Protein AF-A0A3D1F5P9-F1 (afdb_monomer)

Structure (mmCIF, N/CA/C/O backbone):
data_AF-A0A3D1F5P9-F1
#
_entry.id   AF-A0A3D1F5P9-F1
#
loop_
_atom_site.group_PDB
_atom_site.id
_atom_site.type_symbol
_atom_site.label_atom_id
_atom_site.label_alt_id
_atom_site.label_comp_id
_atom_site.label_asym_id
_atom_site.label_entity_id
_atom_site.label_seq_id
_atom_site.pdbx_PDB_ins_code
_atom_site.Cartn_x
_atom_site.Cartn_y
_atom_site.Cartn_z
_atom_site.occupancy
_atom_site.B_iso_or_equiv
_atom_site.auth_seq_id
_atom_site.auth_comp_id
_atom_site.auth_asym_id
_atom_site.auth_atom_id
_atom_site.pdbx_PDB_model_num
ATOM 1 N N . GLN A 1 1 ? 62.696 -10.429 -65.835 1.00 60.31 1 GLN A N 1
ATOM 2 C CA . GLN A 1 1 ? 61.339 -9.896 -66.106 1.00 60.31 1 GLN A CA 1
ATOM 3 C C . GLN A 1 1 ? 60.235 -10.930 -65.847 1.00 60.31 1 GLN A C 1
ATOM 5 O O . GLN A 1 1 ? 59.301 -10.600 -65.129 1.00 60.31 1 GLN A O 1
ATOM 10 N N . ILE A 1 2 ? 60.356 -12.182 -66.317 1.00 64.38 2 ILE A N 1
ATOM 11 C CA . ILE A 1 2 ? 59.340 -13.241 -66.098 1.00 64.38 2 ILE A CA 1
ATOM 12 C C . ILE A 1 2 ? 59.117 -13.590 -64.606 1.00 64.38 2 ILE A C 1
ATOM 14 O O . ILE A 1 2 ? 57.974 -13.768 -64.195 1.00 64.38 2 ILE A O 1
ATOM 18 N N . SER A 1 3 ? 60.161 -13.628 -63.762 1.00 76.25 3 SER A N 1
ATOM 19 C CA . SER A 1 3 ? 59.981 -13.954 -62.330 1.00 76.25 3 SER A CA 1
ATOM 20 C C . SER A 1 3 ? 59.265 -12.855 -61.532 1.00 76.25 3 SER A C 1
ATOM 22 O O . SER A 1 3 ? 58.522 -13.160 -60.606 1.00 76.25 3 SER A O 1
ATOM 24 N N . PHE A 1 4 ? 59.433 -11.587 -61.925 1.00 81.88 4 PHE A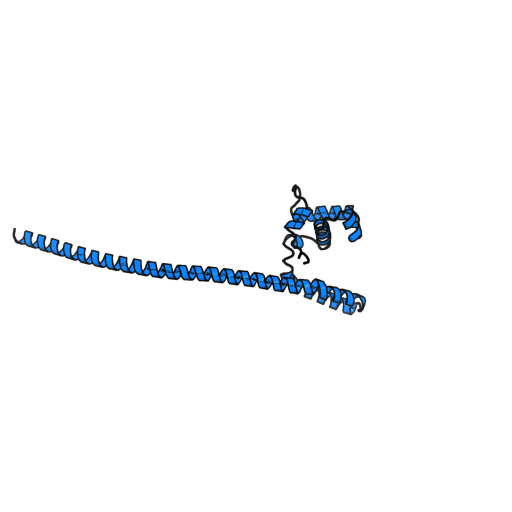 N 1
ATOM 25 C CA . PHE A 1 4 ? 58.756 -10.450 -61.300 1.00 81.88 4 PHE A CA 1
ATOM 26 C C . PHE A 1 4 ? 57.258 -10.459 -61.617 1.00 81.88 4 PHE A C 1
ATOM 28 O O . PHE A 1 4 ? 56.441 -10.360 -60.710 1.00 81.88 4 PHE A O 1
ATOM 35 N N . LEU A 1 5 ? 56.896 -10.680 -62.887 1.00 85.12 5 LEU A N 1
ATOM 36 C CA . LEU A 1 5 ? 55.503 -10.847 -63.311 1.00 85.12 5 LEU A CA 1
ATOM 37 C C . LEU A 1 5 ? 54.822 -12.019 -62.592 1.00 85.12 5 LEU A C 1
ATOM 39 O O . LEU A 1 5 ? 53.712 -11.860 -62.091 1.00 85.12 5 LEU A O 1
ATOM 43 N N . ARG A 1 6 ? 55.500 -13.167 -62.472 1.00 85.00 6 ARG A N 1
ATOM 44 C CA . ARG A 1 6 ? 54.983 -14.329 -61.732 1.00 85.00 6 ARG A CA 1
ATOM 45 C C . ARG A 1 6 ? 54.728 -14.004 -60.257 1.00 85.00 6 ARG A C 1
ATOM 47 O O . ARG A 1 6 ? 53.641 -14.280 -59.766 1.00 85.00 6 ARG A O 1
ATOM 54 N N . TYR A 1 7 ? 55.685 -13.362 -59.587 1.00 89.06 7 TYR A N 1
ATOM 55 C CA . TYR A 1 7 ? 55.548 -12.939 -58.191 1.00 89.06 7 TYR A CA 1
ATOM 56 C C . TYR A 1 7 ? 54.403 -11.931 -57.990 1.00 89.06 7 TYR A C 1
ATOM 58 O O . TYR A 1 7 ? 53.628 -12.041 -57.040 1.00 89.06 7 TYR A O 1
ATOM 66 N N . SER A 1 8 ? 54.255 -10.957 -58.892 1.00 89.12 8 SER A N 1
ATOM 67 C CA . SER A 1 8 ? 53.168 -9.974 -58.833 1.00 89.12 8 SER A CA 1
ATOM 68 C C . SER A 1 8 ? 51.792 -10.612 -59.022 1.00 89.12 8 SER A C 1
ATOM 70 O O . SER A 1 8 ? 50.861 -10.259 -58.297 1.00 89.12 8 SER A O 1
ATOM 72 N N . VAL A 1 9 ? 51.663 -11.564 -59.952 1.00 92.19 9 VAL A N 1
ATOM 73 C CA . VAL A 1 9 ? 50.420 -12.318 -60.173 1.00 92.19 9 VAL A CA 1
ATOM 74 C C . VAL A 1 9 ? 50.088 -13.184 -58.959 1.00 92.19 9 VAL A C 1
ATOM 76 O O . VAL A 1 9 ? 48.960 -13.148 -58.479 1.00 92.19 9 VAL A O 1
A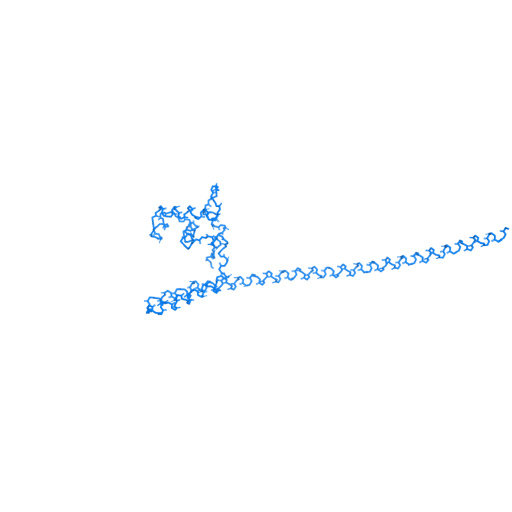TOM 79 N N . GLU A 1 10 ? 51.065 -13.900 -58.406 1.00 92.75 10 GLU A N 1
ATOM 80 C CA . GLU A 1 10 ? 50.889 -14.739 -57.215 1.00 92.75 10 GLU A CA 1
ATOM 81 C C . GLU A 1 10 ? 50.441 -13.915 -55.998 1.00 92.75 10 GLU A C 1
ATOM 83 O O . GLU A 1 10 ? 49.457 -14.247 -55.338 1.00 92.75 10 GLU A O 1
ATOM 88 N N . LYS A 1 11 ? 51.070 -12.757 -55.766 1.00 93.38 11 LYS A N 1
ATOM 89 C CA . LYS A 1 11 ? 50.682 -11.829 -54.695 1.00 93.38 11 LYS A CA 1
ATOM 90 C C . LYS A 1 11 ? 49.286 -11.229 -54.901 1.00 93.38 11 LYS A C 1
ATOM 92 O O . LYS A 1 11 ? 48.579 -10.983 -53.924 1.00 93.38 11 LYS A O 1
ATOM 97 N N . ALA A 1 12 ? 48.886 -10.966 -56.145 1.00 92.50 12 ALA A N 1
ATOM 98 C CA . ALA A 1 12 ? 47.547 -10.471 -56.466 1.00 92.50 12 ALA A CA 1
ATOM 99 C C . ALA A 1 12 ? 46.472 -11.549 -56.250 1.00 92.50 12 ALA A C 1
ATOM 101 O O . ALA A 1 12 ? 45.418 -11.252 -55.686 1.00 92.50 12 ALA A O 1
ATOM 102 N N . LEU A 1 13 ? 46.757 -12.797 -56.635 1.00 93.31 13 LEU A N 1
ATOM 103 C CA . LEU A 1 13 ? 45.877 -13.944 -56.401 1.00 93.31 13 LEU A CA 1
ATOM 104 C C . LEU A 1 13 ? 45.696 -14.221 -54.906 1.00 93.31 13 LEU A C 1
ATOM 106 O O . LEU A 1 13 ? 44.565 -14.415 -54.460 1.00 93.31 13 LEU A O 1
ATOM 110 N N . GLU A 1 14 ? 46.777 -14.161 -54.129 1.00 94.38 14 GLU A N 1
ATOM 111 C CA . GLU A 1 14 ? 46.720 -14.357 -52.679 1.00 94.38 14 GLU A CA 1
ATOM 112 C C . GLU A 1 14 ? 45.906 -13.255 -51.989 1.00 94.38 14 GLU A C 1
ATOM 114 O O . GLU A 1 14 ? 45.029 -13.532 -51.174 1.00 94.38 14 GLU A O 1
ATOM 119 N N . ARG A 1 15 ? 46.095 -11.991 -52.389 1.00 94.25 15 ARG A N 1
ATOM 120 C CA . ARG A 1 15 ? 45.251 -10.885 -51.907 1.00 94.25 15 ARG A CA 1
ATOM 121 C C . ARG A 1 15 ? 43.778 -11.088 -52.252 1.00 94.25 15 ARG A C 1
ATOM 123 O O . ARG A 1 15 ? 42.927 -10.887 -51.392 1.00 94.25 15 ARG A O 1
ATOM 130 N N . ALA A 1 16 ? 43.467 -11.496 -53.483 1.00 94.25 16 ALA A N 1
ATOM 131 C CA . ALA A 1 16 ? 42.091 -11.754 -53.898 1.00 94.25 16 ALA A CA 1
ATOM 132 C C . ALA A 1 16 ? 41.454 -12.911 -53.107 1.00 94.25 16 ALA A C 1
ATOM 134 O O . ALA A 1 16 ? 40.269 -12.851 -52.780 1.00 94.25 16 ALA A O 1
ATOM 135 N N . ARG A 1 17 ? 42.231 -13.947 -52.764 1.00 95.62 17 ARG A N 1
ATOM 136 C CA . ARG A 1 17 ? 41.790 -15.040 -51.890 1.00 95.62 17 ARG A CA 1
ATOM 137 C C . ARG A 1 17 ? 41.473 -14.539 -50.482 1.00 95.62 17 ARG A C 1
ATOM 139 O O . ARG A 1 17 ? 40.364 -14.776 -50.016 1.00 95.62 17 ARG A O 1
ATOM 146 N N . LEU A 1 18 ? 42.400 -13.814 -49.857 1.00 95.75 18 LEU A N 1
ATOM 147 C CA . LEU A 1 18 ? 42.228 -13.282 -48.502 1.00 95.75 18 LEU A CA 1
ATOM 148 C C . LEU A 1 18 ? 41.030 -12.331 -48.401 1.00 95.75 18 LEU A C 1
ATOM 150 O O . LEU A 1 18 ? 40.291 -12.388 -47.426 1.00 95.75 18 LEU A O 1
ATOM 154 N N . ILE A 1 19 ? 40.796 -11.493 -49.417 1.00 95.69 19 ILE A N 1
ATOM 155 C CA . ILE A 1 19 ? 39.622 -10.607 -49.458 1.00 95.69 19 ILE A CA 1
ATOM 156 C C . ILE A 1 19 ? 38.327 -11.422 -49.497 1.00 95.69 19 ILE A C 1
ATOM 158 O O . ILE A 1 19 ? 37.396 -11.113 -48.761 1.00 95.69 19 ILE A O 1
ATOM 162 N N . ARG A 1 20 ? 38.260 -12.479 -50.318 1.00 95.00 20 ARG A N 1
ATOM 163 C CA . ARG A 1 20 ? 37.072 -13.346 -50.377 1.00 95.00 20 ARG A CA 1
ATOM 164 C C . ARG A 1 20 ? 36.812 -14.053 -49.053 1.00 95.00 20 ARG A C 1
ATOM 166 O O . ARG A 1 20 ? 35.675 -14.078 -48.603 1.00 95.00 20 ARG A O 1
ATOM 173 N N . GLU A 1 21 ? 37.854 -14.599 -48.435 1.00 95.69 21 GLU A N 1
ATOM 174 C CA . GLU A 1 21 ? 37.741 -15.281 -47.144 1.00 95.69 21 GLU A CA 1
ATOM 175 C C . GLU A 1 21 ? 37.327 -14.311 -46.032 1.00 95.69 21 GLU A C 1
ATOM 177 O O . GLU A 1 21 ? 36.433 -14.617 -45.247 1.00 95.69 21 GLU A O 1
ATOM 182 N N . ASN A 1 22 ? 37.894 -13.100 -46.016 1.00 95.88 22 ASN A N 1
ATOM 183 C CA . ASN A 1 22 ? 37.506 -12.063 -45.067 1.00 95.88 22 ASN A CA 1
ATOM 184 C C . ASN A 1 22 ? 36.051 -11.618 -45.265 1.00 95.88 22 ASN A C 1
ATOM 186 O O . ASN A 1 22 ? 35.323 -11.496 -44.286 1.00 95.88 22 ASN A O 1
ATOM 190 N N . ASN A 1 23 ? 35.611 -11.429 -46.512 1.00 96.31 23 ASN A N 1
ATOM 191 C CA . ASN A 1 23 ? 34.226 -11.068 -46.813 1.00 96.31 23 ASN A CA 1
ATOM 192 C C . ASN A 1 23 ? 33.250 -12.166 -46.373 1.00 96.31 23 ASN A C 1
ATOM 194 O O . ASN A 1 23 ? 32.288 -11.862 -45.680 1.00 96.31 23 ASN A O 1
ATOM 198 N N . ALA A 1 24 ? 33.537 -13.434 -46.682 1.00 95.94 24 ALA A N 1
ATOM 199 C CA . ALA A 1 24 ? 32.706 -14.557 -46.248 1.00 95.94 24 ALA A CA 1
ATOM 200 C C . ALA A 1 24 ? 32.645 -14.669 -44.714 1.00 95.94 24 ALA A C 1
ATOM 202 O O . ALA A 1 24 ? 31.583 -14.909 -44.142 1.00 95.94 24 ALA A O 1
ATOM 203 N N . TYR A 1 25 ? 33.774 -14.449 -44.030 1.00 95.94 25 TYR A N 1
ATOM 204 C CA . TYR A 1 25 ? 33.816 -14.432 -42.568 1.00 95.94 25 TYR A CA 1
ATOM 205 C C . TYR A 1 25 ? 32.984 -13.281 -41.983 1.00 95.94 25 TYR A C 1
ATOM 207 O O . TYR A 1 25 ? 32.270 -13.469 -40.999 1.00 95.94 25 TYR A O 1
ATOM 215 N N . ARG A 1 26 ? 33.049 -12.093 -42.597 1.00 96.44 26 ARG A N 1
ATOM 216 C CA . ARG A 1 26 ? 32.250 -10.930 -42.196 1.00 96.44 26 ARG A CA 1
ATOM 217 C C . ARG A 1 26 ? 30.758 -11.159 -42.397 1.00 96.44 26 ARG A C 1
ATOM 219 O O . ARG A 1 26 ? 30.008 -10.906 -41.464 1.00 96.44 26 ARG A O 1
ATOM 226 N N . GLU A 1 27 ? 30.347 -11.673 -43.553 1.00 96.69 27 GLU A N 1
ATOM 227 C CA . GLU A 1 27 ? 28.943 -11.999 -43.839 1.00 96.69 27 GLU A CA 1
ATOM 228 C C . GLU A 1 27 ? 28.391 -13.003 -42.822 1.00 96.69 27 GLU A C 1
ATOM 230 O O . GLU A 1 27 ? 27.321 -12.790 -42.254 1.00 96.69 27 GLU A O 1
ATOM 235 N N . HIS A 1 28 ? 29.154 -14.055 -42.509 1.00 95.75 28 HIS A N 1
ATOM 236 C CA . HIS A 1 28 ? 28.743 -15.033 -41.507 1.00 95.75 28 HIS A CA 1
ATOM 237 C C . HIS A 1 28 ? 28.610 -14.422 -40.104 1.00 95.75 28 HIS A C 1
ATOM 239 O O . HIS A 1 28 ? 27.665 -14.724 -39.375 1.00 95.75 28 HIS A O 1
ATOM 245 N N . LEU A 1 29 ? 29.543 -13.549 -39.712 1.00 96.81 29 LEU A N 1
ATOM 246 C CA . LEU A 1 29 ? 29.480 -12.874 -38.419 1.00 96.81 29 LEU A CA 1
ATOM 247 C C . LEU A 1 29 ? 28.295 -11.899 -38.348 1.00 96.81 29 LEU A C 1
ATOM 249 O O . LEU A 1 29 ? 27.609 -11.849 -37.328 1.00 96.81 29 LEU A O 1
ATOM 253 N N . GLU A 1 30 ? 28.023 -11.159 -39.425 1.00 96.94 30 GLU A N 1
ATOM 254 C CA . GLU A 1 30 ? 26.858 -10.273 -39.537 1.00 96.94 30 GLU A CA 1
ATOM 255 C C . GLU A 1 30 ? 25.544 -11.065 -39.440 1.00 96.94 30 GLU A C 1
ATOM 257 O O . GLU A 1 30 ? 24.626 -10.653 -38.724 1.00 96.94 30 GLU A O 1
ATOM 262 N N . GLU A 1 31 ? 25.466 -12.243 -40.062 1.00 97.06 31 GLU A N 1
ATOM 263 C CA . GLU A 1 31 ? 24.321 -13.150 -39.938 1.00 97.06 31 GLU A CA 1
ATOM 264 C C . GLU A 1 31 ? 24.138 -13.640 -38.492 1.00 97.06 31 GLU A C 1
ATOM 266 O O . GLU A 1 31 ? 23.032 -13.572 -37.945 1.00 97.06 31 GLU A O 1
ATOM 271 N N . GLN A 1 32 ? 25.218 -14.073 -37.832 1.00 97.12 32 GLN A N 1
ATOM 272 C CA . GLN A 1 32 ? 25.171 -14.505 -36.432 1.00 97.12 32 GLN A CA 1
ATOM 273 C C . GLN A 1 32 ? 24.718 -13.381 -35.496 1.00 97.12 32 GLN A C 1
ATOM 275 O O . GLN A 1 32 ? 23.858 -13.605 -34.640 1.00 97.12 32 GLN A O 1
ATOM 280 N N . VAL A 1 33 ? 25.266 -12.173 -35.662 1.00 97.56 33 VAL A N 1
ATOM 281 C CA . VAL A 1 33 ? 24.871 -10.997 -34.876 1.00 97.56 33 VAL A CA 1
ATOM 282 C C . VAL A 1 33 ? 23.399 -10.683 -35.104 1.00 97.56 33 VAL A C 1
ATOM 284 O O . VAL A 1 33 ? 22.670 -10.474 -34.136 1.00 97.56 33 VAL A O 1
ATOM 287 N N . THR A 1 34 ? 22.935 -10.711 -36.353 1.00 97.50 34 THR A N 1
ATOM 288 C CA . THR A 1 34 ? 21.533 -10.433 -36.694 1.00 97.50 34 THR A CA 1
ATOM 289 C C . THR A 1 34 ? 20.603 -11.450 -36.045 1.00 97.50 34 THR A C 1
ATOM 291 O O . THR A 1 34 ? 19.663 -11.072 -35.343 1.00 97.50 34 THR A O 1
ATOM 294 N N . LYS A 1 35 ? 20.903 -12.745 -36.192 1.00 97.38 35 LYS A N 1
ATOM 295 C CA . LYS A 1 35 ? 20.127 -13.824 -35.576 1.00 97.38 35 LYS A CA 1
ATOM 296 C C . LYS A 1 35 ? 20.068 -13.670 -34.059 1.00 97.38 35 LYS A C 1
ATOM 298 O O . LYS A 1 35 ? 18.987 -13.711 -33.473 1.00 97.38 35 LYS A O 1
ATOM 303 N N . ARG A 1 36 ? 21.215 -13.437 -33.417 1.00 96.12 36 ARG A N 1
ATOM 304 C CA . ARG A 1 36 ? 21.280 -13.308 -31.958 1.00 96.12 36 ARG A CA 1
ATOM 305 C C . ARG A 1 36 ? 20.589 -12.045 -31.454 1.00 96.12 36 ARG A C 1
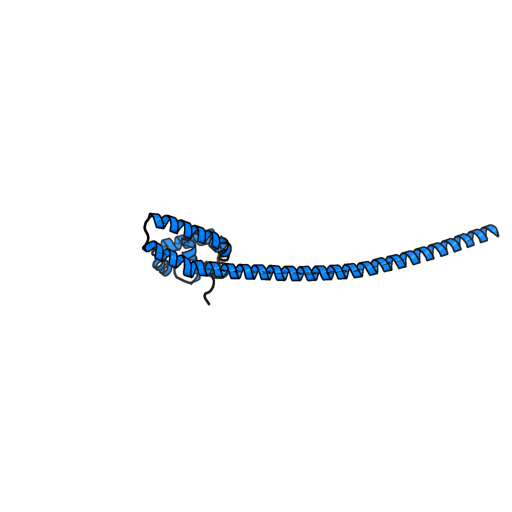ATOM 307 O O . ARG A 1 36 ? 19.969 -12.084 -30.398 1.00 96.12 36 ARG A O 1
ATOM 314 N N . THR A 1 37 ? 20.641 -10.960 -32.221 1.00 97.00 37 THR A N 1
ATOM 315 C CA . THR A 1 37 ? 19.919 -9.715 -31.925 1.00 97.00 37 THR A CA 1
ATOM 316 C C . THR A 1 37 ? 18.410 -9.939 -31.952 1.00 97.00 37 THR A C 1
ATOM 318 O O . THR A 1 37 ? 17.715 -9.507 -31.037 1.00 97.00 37 THR A O 1
ATOM 321 N N . VAL A 1 38 ? 17.893 -10.664 -32.950 1.00 97.75 38 VAL A N 1
ATOM 322 C CA . VAL A 1 38 ? 16.464 -11.012 -33.024 1.00 97.75 38 VAL A CA 1
ATOM 323 C C . VAL A 1 38 ? 16.045 -11.886 -31.838 1.00 97.75 38 VAL A C 1
ATOM 325 O O . VAL A 1 38 ? 15.045 -11.590 -31.188 1.00 97.75 38 VAL A O 1
ATOM 328 N N . GLU A 1 39 ? 16.824 -12.921 -31.514 1.00 97.31 39 GLU A N 1
ATOM 329 C CA . GLU A 1 39 ? 16.552 -13.799 -30.367 1.00 97.31 39 GLU A CA 1
ATOM 330 C C . GLU A 1 39 ? 16.559 -13.030 -29.035 1.00 97.31 39 GLU A C 1
ATOM 332 O O . GLU A 1 39 ? 15.658 -13.207 -28.216 1.00 97.31 39 GLU A O 1
ATOM 337 N N . LEU A 1 40 ? 17.540 -12.144 -28.827 1.00 97.56 40 LEU A N 1
ATOM 338 C CA . LEU A 1 40 ? 17.618 -11.297 -27.632 1.00 97.56 40 LEU A CA 1
ATOM 339 C C . LEU A 1 40 ? 16.426 -10.346 -27.526 1.00 97.56 40 LEU A C 1
ATOM 341 O O . LEU A 1 40 ? 15.865 -10.200 -26.443 1.00 97.56 40 LEU A O 1
ATOM 345 N N . ASN A 1 41 ? 16.016 -9.730 -28.635 1.00 97.25 41 ASN A N 1
ATOM 346 C CA . ASN A 1 41 ? 14.861 -8.837 -28.651 1.00 97.25 41 ASN A CA 1
ATOM 347 C C . ASN A 1 41 ? 13.569 -9.572 -28.281 1.00 97.25 41 ASN A C 1
ATOM 349 O O . ASN A 1 41 ? 12.766 -9.042 -27.516 1.00 97.25 41 ASN A O 1
ATOM 353 N N . GLU A 1 42 ? 13.380 -10.804 -28.758 1.00 97.69 42 GLU A N 1
ATOM 354 C CA . GLU A 1 42 ? 12.197 -11.589 -28.402 1.00 97.69 42 GLU A CA 1
ATOM 355 C C . GLU A 1 42 ? 12.202 -11.996 -26.922 1.00 97.69 42 GLU A C 1
ATOM 357 O O . GLU A 1 42 ? 11.182 -11.872 -26.243 1.00 97.69 42 GLU A O 1
ATOM 362 N N . VAL A 1 43 ? 13.353 -12.412 -26.384 1.00 96.44 43 VAL A N 1
ATOM 363 C CA . VAL A 1 43 ? 13.485 -12.722 -24.951 1.00 96.44 43 VAL A CA 1
ATOM 364 C C . VAL A 1 43 ? 13.244 -11.480 -24.089 1.00 96.44 43 VAL A C 1
ATOM 366 O O . VAL A 1 43 ? 12.525 -11.565 -23.092 1.00 96.44 43 VAL A O 1
ATOM 369 N N . ASN A 1 44 ? 13.784 -10.323 -24.480 1.00 97.06 44 ASN A N 1
ATOM 370 C CA . ASN A 1 44 ? 13.555 -9.059 -23.778 1.00 97.06 44 ASN A CA 1
ATOM 371 C C . ASN A 1 44 ? 12.071 -8.686 -23.770 1.00 97.06 44 ASN A C 1
ATOM 373 O O . ASN A 1 44 ? 11.527 -8.386 -22.710 1.00 97.06 44 ASN A O 1
ATOM 377 N N . ARG A 1 45 ? 11.384 -8.809 -24.910 1.00 96.88 45 ARG A N 1
ATOM 378 C CA . ARG A 1 45 ? 9.938 -8.564 -25.004 1.00 96.88 45 ARG A CA 1
ATOM 379 C C . ARG A 1 45 ? 9.138 -9.490 -24.085 1.00 96.88 45 ARG A C 1
ATOM 381 O O . ARG A 1 45 ? 8.207 -9.060 -23.409 1.00 96.88 45 ARG A O 1
ATOM 388 N N . GLN A 1 46 ? 9.505 -10.770 -24.021 1.00 97.19 46 GLN A N 1
ATOM 389 C CA . GLN A 1 46 ? 8.863 -11.721 -23.109 1.00 97.19 46 GLN A CA 1
ATOM 390 C C . GLN A 1 46 ? 9.116 -11.377 -21.636 1.00 97.19 46 GLN A C 1
ATOM 392 O O . GLN A 1 46 ? 8.212 -11.529 -20.814 1.00 97.19 46 GLN A O 1
ATOM 397 N N . LEU A 1 47 ? 10.320 -10.915 -21.293 1.00 96.06 47 LEU A N 1
ATOM 398 C CA . LEU A 1 47 ? 10.649 -10.453 -19.943 1.00 96.06 47 LEU A CA 1
ATOM 399 C C . LEU A 1 47 ? 9.857 -9.200 -19.562 1.00 96.06 47 LEU A C 1
ATOM 401 O O . LEU A 1 47 ? 9.323 -9.140 -18.457 1.00 96.06 47 LEU A O 1
ATOM 405 N N . GLU A 1 48 ? 9.734 -8.231 -20.465 1.00 96.44 48 GLU A N 1
ATOM 406 C CA . GLU A 1 48 ? 8.917 -7.032 -20.256 1.00 96.44 48 GLU A CA 1
ATOM 407 C C . GLU A 1 48 ? 7.453 -7.393 -20.000 1.00 96.44 48 GLU A C 1
ATOM 409 O O . GLU A 1 48 ? 6.887 -6.963 -18.995 1.00 96.44 48 GLU A O 1
ATOM 414 N N . ASN A 1 49 ? 6.872 -8.270 -20.823 1.00 96.00 49 ASN A N 1
ATOM 415 C CA . ASN A 1 49 ? 5.497 -8.737 -20.637 1.00 96.00 49 ASN A CA 1
ATOM 416 C C . ASN A 1 49 ? 5.299 -9.444 -19.288 1.00 96.00 49 ASN A C 1
ATOM 418 O O . ASN A 1 49 ? 4.309 -9.203 -18.599 1.00 96.00 49 ASN A O 1
ATOM 422 N N . LYS A 1 50 ? 6.250 -10.293 -18.874 1.00 95.69 50 LYS A N 1
ATOM 423 C CA . LYS A 1 50 ? 6.204 -10.949 -17.557 1.00 95.69 50 LYS A CA 1
ATOM 424 C C . LYS A 1 50 ? 6.304 -9.943 -16.414 1.00 95.69 50 LYS A C 1
ATOM 426 O O . LYS A 1 50 ? 5.592 -10.089 -15.428 1.00 95.69 50 LYS A O 1
ATOM 431 N N . ASN A 1 51 ? 7.154 -8.926 -16.538 1.00 94.62 51 ASN A N 1
ATOM 432 C CA . ASN A 1 51 ? 7.279 -7.873 -15.530 1.00 94.62 51 ASN A CA 1
ATOM 433 C C . ASN A 1 51 ? 5.994 -7.051 -15.394 1.00 94.62 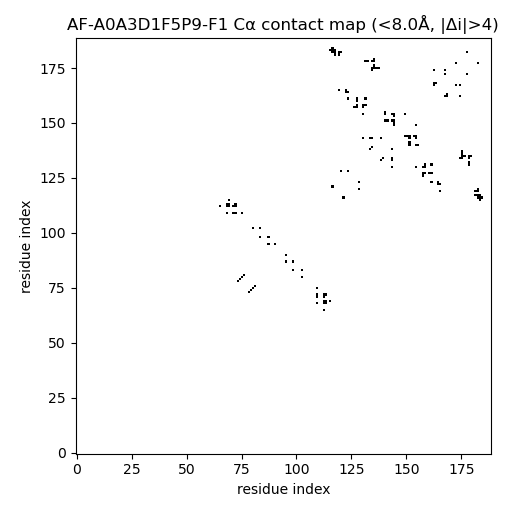51 ASN A C 1
ATOM 435 O O . ASN A 1 51 ? 5.625 -6.698 -14.278 1.00 94.62 51 ASN A O 1
ATOM 439 N N . ILE A 1 52 ? 5.309 -6.762 -16.504 1.00 94.06 52 ILE A N 1
ATOM 440 C CA . ILE A 1 52 ? 4.003 -6.091 -16.481 1.00 94.06 52 ILE A CA 1
ATOM 441 C C . ILE A 1 52 ? 2.987 -6.963 -15.739 1.00 94.06 52 ILE A C 1
ATOM 443 O O . ILE A 1 52 ? 2.419 -6.510 -14.750 1.00 94.06 52 ILE A O 1
ATOM 447 N N . ALA A 1 53 ? 2.850 -8.233 -16.132 1.00 94.81 53 ALA A N 1
ATOM 448 C CA . ALA A 1 53 ? 1.918 -9.157 -15.489 1.00 94.81 53 ALA A CA 1
ATOM 449 C C . ALA A 1 53 ? 2.201 -9.330 -13.984 1.00 94.81 53 ALA A C 1
ATOM 451 O O . ALA A 1 53 ? 1.281 -9.345 -13.174 1.00 94.81 53 ALA A O 1
ATOM 452 N N . LEU A 1 54 ? 3.475 -9.418 -13.583 1.00 94.50 54 LEU A N 1
ATOM 453 C CA . LEU A 1 54 ? 3.852 -9.498 -12.169 1.00 94.50 54 LEU A CA 1
ATOM 454 C C . LEU A 1 54 ? 3.461 -8.238 -11.393 1.00 94.50 54 LEU A C 1
ATOM 456 O O . LEU A 1 54 ? 2.980 -8.354 -10.271 1.00 94.50 54 LEU A O 1
ATOM 460 N N . ARG A 1 55 ? 3.644 -7.046 -11.972 1.00 91.38 55 ARG A N 1
ATOM 461 C CA . ARG A 1 55 ? 3.227 -5.787 -11.336 1.00 91.38 55 ARG A CA 1
ATOM 462 C C . ARG A 1 55 ? 1.713 -5.710 -11.169 1.00 91.38 55 ARG A C 1
ATOM 464 O O . ARG A 1 55 ? 1.259 -5.293 -10.112 1.00 91.38 55 ARG A O 1
ATOM 471 N N . GLU A 1 56 ? 0.951 -6.142 -12.170 1.00 93.75 56 GLU A N 1
ATOM 472 C CA . GLU A 1 56 ? -0.514 -6.201 -12.086 1.00 93.75 56 GLU A CA 1
ATOM 473 C C . GLU A 1 56 ? -0.975 -7.170 -10.990 1.00 93.75 56 GLU A C 1
ATOM 475 O O . GLU A 1 56 ? -1.835 -6.821 -10.186 1.00 93.75 56 GLU A O 1
ATOM 480 N N . ILE A 1 57 ? -0.357 -8.353 -10.902 1.00 95.31 57 ILE A N 1
ATOM 481 C CA . ILE A 1 57 ? -0.650 -9.328 -9.843 1.00 95.31 57 ILE A CA 1
ATOM 482 C C . ILE A 1 57 ? -0.309 -8.761 -8.460 1.00 95.31 57 ILE A C 1
ATOM 484 O O . ILE A 1 57 ? -1.097 -8.920 -7.533 1.00 95.31 57 ILE A O 1
ATOM 488 N N . LEU A 1 58 ? 0.845 -8.104 -8.307 1.00 88.75 58 LEU A N 1
ATOM 489 C CA . LEU A 1 58 ? 1.237 -7.484 -7.038 1.00 88.75 58 LEU A CA 1
ATOM 490 C C . LEU A 1 58 ? 0.243 -6.400 -6.612 1.00 88.75 58 LEU A C 1
ATOM 492 O O . LEU A 1 58 ? -0.192 -6.413 -5.467 1.00 88.75 58 LEU A O 1
ATOM 496 N N . SER A 1 59 ? -0.166 -5.533 -7.541 1.00 87.38 59 SER A N 1
ATOM 497 C CA . SER A 1 59 ? -1.180 -4.505 -7.280 1.00 87.38 59 SER A CA 1
ATOM 498 C C . SER A 1 59 ? -2.508 -5.126 -6.844 1.00 87.38 59 SER A C 1
ATOM 500 O O . SER A 1 59 ? -3.079 -4.708 -5.845 1.00 87.38 59 SER A O 1
ATOM 502 N N . ALA A 1 60 ? -2.977 -6.164 -7.543 1.00 88.19 60 ALA A N 1
ATOM 503 C CA . ALA A 1 60 ? -4.225 -6.839 -7.193 1.00 88.19 60 ALA A CA 1
ATOM 504 C C . ALA A 1 60 ? -4.166 -7.502 -5.803 1.00 88.19 60 ALA A C 1
ATOM 506 O O . ALA A 1 60 ? -5.152 -7.486 -5.069 1.00 88.19 60 ALA A O 1
ATOM 507 N N . LEU A 1 61 ? -3.012 -8.066 -5.428 1.00 89.56 61 LEU A N 1
ATOM 508 C CA . LEU A 1 61 ? -2.796 -8.645 -4.099 1.00 89.56 61 LEU A CA 1
ATOM 509 C C . LEU A 1 61 ? -2.769 -7.582 -2.994 1.00 89.56 61 LEU A C 1
ATOM 511 O O . LEU A 1 61 ? -3.273 -7.835 -1.900 1.00 89.56 61 LEU A O 1
ATOM 515 N N . GLU A 1 62 ? -2.179 -6.414 -3.255 1.00 82.69 62 GLU A N 1
ATOM 516 C CA . GLU A 1 62 ? -2.210 -5.277 -2.327 1.00 82.69 62 GLU A CA 1
ATOM 517 C C . GLU A 1 62 ? -3.648 -4.785 -2.116 1.00 82.69 62 GLU A C 1
ATOM 519 O O . GLU A 1 62 ? -4.089 -4.682 -0.970 1.00 82.69 62 GLU A O 1
ATOM 524 N N . ASP A 1 63 ? -4.415 -4.615 -3.196 1.00 81.94 63 ASP A N 1
ATOM 525 C CA . ASP A 1 63 ? -5.821 -4.202 -3.134 1.00 81.94 63 ASP A CA 1
ATOM 526 C C . ASP A 1 63 ? -6.691 -5.207 -2.355 1.00 81.94 63 ASP A C 1
ATOM 528 O O . ASP A 1 63 ? -7.521 -4.823 -1.523 1.00 81.94 63 ASP A O 1
ATOM 532 N N . GLU A 1 64 ? -6.505 -6.510 -2.593 1.00 87.88 64 GLU A N 1
ATOM 533 C CA . GLU A 1 64 ? -7.233 -7.564 -1.880 1.00 87.88 64 GLU A CA 1
ATOM 534 C C . GLU A 1 64 ? -6.871 -7.584 -0.389 1.00 87.88 64 GLU A C 1
ATOM 536 O O . GLU A 1 64 ? -7.757 -7.656 0.470 1.00 87.88 64 GLU A O 1
ATOM 541 N N . LYS A 1 65 ? -5.579 -7.467 -0.061 1.00 85.12 65 LYS A N 1
ATOM 542 C CA . LYS A 1 65 ? -5.104 -7.383 1.324 1.00 85.12 65 LYS A CA 1
ATOM 543 C C . LYS A 1 65 ? -5.721 -6.180 2.043 1.00 85.12 65 LYS A C 1
ATOM 545 O O . LYS A 1 65 ? -6.173 -6.325 3.182 1.00 85.12 65 LYS A O 1
ATOM 550 N N . ASP A 1 66 ? -5.783 -5.025 1.390 1.00 80.31 66 ASP A N 1
ATOM 551 C CA . ASP A 1 66 ? -6.379 -3.813 1.950 1.00 80.31 66 ASP A CA 1
ATOM 552 C C . ASP A 1 66 ? -7.892 -3.957 2.144 1.00 80.31 66 ASP A C 1
ATOM 554 O O . ASP A 1 66 ? -8.433 -3.533 3.170 1.00 80.31 66 ASP A O 1
ATOM 558 N N . ALA A 1 67 ? -8.589 -4.598 1.203 1.00 83.38 67 ALA A N 1
ATOM 559 C CA . ALA A 1 67 ? -10.015 -4.886 1.327 1.00 83.38 67 ALA A CA 1
ATOM 560 C C . ALA A 1 67 ? -10.310 -5.810 2.522 1.00 83.38 67 ALA A C 1
ATOM 562 O O . ALA A 1 67 ? -11.218 -5.532 3.316 1.00 83.38 67 ALA A O 1
ATOM 563 N N . VAL A 1 68 ? -9.517 -6.874 2.693 1.00 88.00 68 VAL A N 1
ATOM 564 C CA . VAL A 1 68 ? -9.610 -7.776 3.850 1.00 88.00 68 VAL A CA 1
ATOM 565 C C . VAL A 1 68 ? -9.326 -7.014 5.143 1.00 88.00 68 VAL A C 1
ATOM 567 O O . VAL A 1 68 ? -10.115 -7.106 6.086 1.00 88.00 68 VAL A O 1
ATOM 570 N N . GLY A 1 69 ? -8.260 -6.211 5.176 1.00 85.81 69 GLY A N 1
ATOM 571 C CA . GLY A 1 69 ? -7.906 -5.380 6.324 1.00 85.81 69 GLY A CA 1
ATOM 572 C C . GLY A 1 69 ? -9.041 -4.449 6.749 1.00 85.81 69 GLY A C 1
ATOM 573 O O . GLY A 1 69 ? -9.477 -4.483 7.901 1.00 85.81 69 GLY A O 1
ATOM 574 N N . LYS A 1 70 ? -9.603 -3.693 5.799 1.00 80.62 70 LYS A N 1
ATOM 575 C CA . LYS A 1 70 ? -10.745 -2.794 6.032 1.00 80.62 70 LYS A CA 1
ATOM 576 C C . LYS A 1 70 ? -11.980 -3.535 6.540 1.00 80.62 70 LYS A C 1
ATOM 578 O O . LYS A 1 70 ? -12.701 -3.009 7.389 1.00 80.62 70 LYS A O 1
ATOM 583 N N . SER A 1 71 ? -12.253 -4.737 6.031 1.00 83.12 71 SER A N 1
ATOM 584 C CA . SER A 1 71 ? -13.372 -5.562 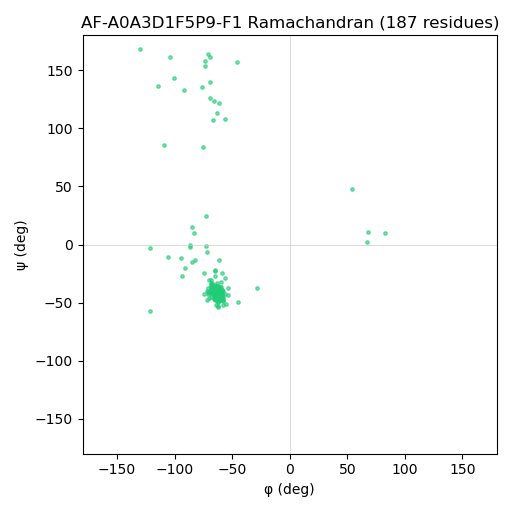6.501 1.00 83.12 71 SER A CA 1
ATOM 585 C C . SER A 1 71 ? -13.177 -5.995 7.958 1.00 83.12 71 SER A C 1
ATOM 587 O O . SER A 1 71 ? -14.076 -5.819 8.784 1.00 83.1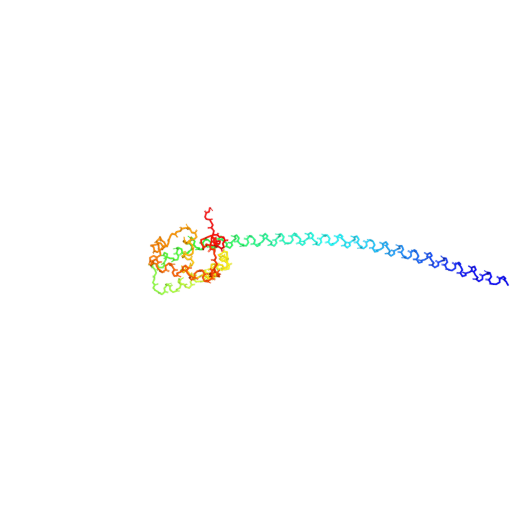2 71 SER A O 1
ATOM 589 N N . VAL A 1 72 ? -11.983 -6.492 8.298 1.00 87.25 72 VAL A N 1
ATOM 590 C CA . VAL A 1 72 ? -11.633 -6.918 9.661 1.00 87.25 72 VAL A CA 1
ATOM 591 C C . VAL A 1 72 ? -11.717 -5.747 10.638 1.00 87.25 72 VAL A C 1
ATOM 593 O O . VAL A 1 72 ? -12.390 -5.865 11.664 1.00 87.25 72 VAL A O 1
ATOM 596 N N . SER A 1 73 ? -11.113 -4.605 10.305 1.00 83.81 73 SER A N 1
ATOM 597 C CA . SER A 1 73 ? -11.158 -3.398 11.134 1.00 83.81 73 SER A CA 1
ATOM 598 C C . SER A 1 73 ? -12.581 -2.894 11.360 1.00 83.81 73 SER A C 1
ATOM 600 O O . SER A 1 73 ? -12.961 -2.630 12.500 1.00 83.81 73 SER A O 1
ATOM 602 N N . ASN A 1 74 ? -13.409 -2.848 10.309 1.00 79.38 74 ASN A N 1
ATOM 603 C CA . ASN A 1 74 ? -14.819 -2.470 10.434 1.00 79.38 74 ASN A CA 1
ATOM 604 C C . ASN A 1 74 ? -15.593 -3.413 11.361 1.00 79.38 74 ASN A C 1
ATOM 606 O O . ASN A 1 74 ? -16.393 -2.951 12.173 1.00 79.38 74 ASN A O 1
ATOM 610 N N . ASN A 1 75 ? -15.377 -4.726 11.253 1.00 76.81 75 ASN A N 1
ATOM 611 C CA . ASN A 1 75 ? -16.041 -5.697 12.122 1.00 76.81 75 ASN A CA 1
ATOM 612 C C . ASN A 1 75 ? -15.607 -5.521 13.581 1.00 76.81 75 ASN A C 1
ATOM 614 O O . ASN A 1 75 ? -16.438 -5.580 14.489 1.00 76.81 75 ASN A O 1
ATOM 618 N N . VAL A 1 76 ? -14.322 -5.257 13.818 1.00 85.19 76 VAL A N 1
ATOM 619 C CA . VAL A 1 76 ? -13.820 -4.975 15.163 1.00 85.19 76 VAL A CA 1
ATOM 620 C C . VAL A 1 76 ? -14.445 -3.701 15.726 1.00 85.19 76 VAL A C 1
ATOM 622 O O . VAL A 1 76 ? -14.988 -3.737 16.829 1.00 85.19 76 VAL A O 1
ATOM 625 N N . GLU A 1 77 ? -14.462 -2.611 14.964 1.00 81.31 77 GLU A N 1
ATOM 626 C CA . GLU A 1 77 ? -14.979 -1.321 15.422 1.00 81.31 77 GLU A CA 1
ATOM 627 C C . GLU A 1 77 ? -16.503 -1.322 15.624 1.00 81.31 77 GLU A C 1
ATOM 629 O O . GLU A 1 77 ? -16.997 -0.795 16.619 1.00 81.31 77 GLU A O 1
ATOM 634 N N . LYS A 1 78 ? -17.261 -1.942 14.711 1.00 75.12 78 LYS A N 1
ATOM 635 C CA . LYS A 1 78 ? -18.735 -1.894 14.711 1.00 75.12 78 LYS A CA 1
ATOM 636 C C . LYS A 1 78 ? -19.399 -3.020 15.497 1.00 75.12 78 LYS A C 1
ATOM 638 O O . LYS A 1 78 ? -20.570 -2.890 15.847 1.00 75.12 78 LYS A O 1
ATOM 643 N N . ILE A 1 79 ? -18.696 -4.125 15.752 1.00 77.88 79 ILE A N 1
ATOM 644 C CA . ILE A 1 79 ? -19.267 -5.306 16.416 1.00 77.88 79 ILE A CA 1
ATOM 645 C C . ILE A 1 79 ? -18.494 -5.626 17.692 1.00 77.88 79 ILE A C 1
ATOM 647 O O . ILE A 1 79 ? -19.084 -5.656 18.771 1.00 77.88 79 ILE A O 1
ATOM 651 N N . VAL A 1 80 ? -17.180 -5.839 17.601 1.00 85.25 80 VAL A N 1
ATOM 652 C CA . VAL A 1 80 ? -16.404 -6.360 18.738 1.00 85.25 80 VAL A CA 1
ATOM 653 C C . VAL A 1 80 ? -16.232 -5.317 19.846 1.00 85.25 80 VAL A C 1
ATOM 655 O O . VAL A 1 80 ? -16.514 -5.623 21.004 1.00 85.25 80 VAL A O 1
ATOM 658 N N . LEU A 1 81 ? -15.845 -4.079 19.521 1.00 86.06 81 LEU A N 1
ATOM 659 C CA . LEU A 1 81 ? -15.669 -3.014 20.517 1.00 86.06 81 LEU A CA 1
ATOM 660 C C . LEU A 1 81 ? -16.977 -2.676 21.263 1.00 86.06 81 LEU A C 1
ATOM 662 O O . LEU A 1 81 ? -16.944 -2.607 22.493 1.00 86.06 81 LEU A O 1
ATOM 666 N N . PRO A 1 82 ? -18.150 -2.552 20.605 1.00 82.25 82 PRO A N 1
ATOM 667 C CA . PRO A 1 82 ? -19.421 -2.395 21.312 1.00 82.25 82 PRO A CA 1
ATOM 668 C C . PRO A 1 82 ? -19.755 -3.561 22.249 1.00 82.25 82 PRO A C 1
ATOM 670 O O . PRO A 1 82 ? -20.305 -3.345 23.329 1.00 82.25 82 PRO A O 1
ATOM 673 N N . LEU A 1 83 ? -19.422 -4.803 21.878 1.00 81.62 83 LEU A N 1
ATOM 674 C CA . LEU A 1 83 ? -19.604 -5.960 22.762 1.00 81.62 83 LEU A CA 1
ATOM 675 C C . LEU A 1 83 ? -18.691 -5.877 23.991 1.00 81.62 83 LEU A C 1
ATOM 677 O O . LEU A 1 83 ? -19.164 -6.091 25.108 1.00 81.62 83 LEU A O 1
ATOM 681 N N . ILE A 1 84 ? -17.423 -5.499 23.807 1.00 88.56 84 ILE A N 1
ATOM 682 C CA . ILE A 1 84 ? -16.471 -5.259 24.902 1.00 88.56 84 ILE A CA 1
ATOM 683 C C . ILE A 1 84 ? -16.991 -4.148 25.828 1.00 88.56 84 ILE A C 1
ATOM 685 O O . ILE A 1 84 ? -17.050 -4.338 27.044 1.00 88.56 84 ILE A O 1
ATOM 689 N N . ALA A 1 85 ? -17.465 -3.029 25.274 1.00 85.06 85 ALA A N 1
ATOM 690 C CA . ALA A 1 85 ? -18.035 -1.925 26.047 1.00 85.06 85 ALA A CA 1
ATOM 691 C C . ALA A 1 85 ? -19.260 -2.360 26.873 1.00 85.06 85 ALA A C 1
ATOM 693 O O . ALA A 1 85 ? -19.366 -2.020 28.052 1.00 85.06 85 ALA A O 1
ATOM 694 N N . ASN A 1 86 ? -20.152 -3.168 26.290 1.00 83.62 86 ASN A N 1
ATOM 695 C CA . ASN A 1 86 ? -21.309 -3.726 26.994 1.00 83.62 86 ASN A CA 1
ATOM 696 C C . ASN A 1 86 ? -20.907 -4.678 28.132 1.00 83.62 86 ASN A C 1
ATOM 698 O O . ASN A 1 86 ? -21.530 -4.665 29.197 1.00 83.62 86 ASN A O 1
ATOM 702 N N . LEU A 1 87 ? -19.872 -5.499 27.927 1.00 86.44 87 LEU A N 1
ATOM 703 C CA . LEU A 1 87 ? -19.347 -6.404 28.952 1.00 86.44 87 LEU A CA 1
ATOM 704 C C . LEU A 1 87 ? -18.704 -5.636 30.110 1.00 86.44 87 LEU A C 1
ATOM 706 O O . LEU A 1 87 ? -18.927 -5.990 31.266 1.00 86.44 87 LEU A O 1
ATOM 710 N N . ARG A 1 88 ? -17.996 -4.537 29.823 1.00 86.06 88 ARG A N 1
ATOM 711 C CA . ARG A 1 88 ? -17.302 -3.697 30.817 1.00 86.06 88 ARG A CA 1
ATOM 712 C C . ARG A 1 88 ? -18.215 -3.165 31.929 1.00 86.06 88 ARG A C 1
ATOM 714 O O . ARG A 1 88 ? -17.766 -2.946 33.057 1.00 86.06 88 ARG A O 1
ATOM 721 N N . ILE A 1 89 ? -19.500 -2.987 31.620 1.00 86.94 89 ILE A N 1
ATOM 722 C CA . ILE A 1 89 ? -20.529 -2.512 32.557 1.00 86.94 89 ILE A CA 1
ATOM 723 C C . ILE A 1 89 ? -20.927 -3.607 33.567 1.00 86.94 89 ILE A C 1
ATOM 725 O O . ILE A 1 89 ? -21.386 -3.288 34.660 1.00 86.94 89 ILE A O 1
ATOM 729 N N . ARG A 1 90 ? -20.754 -4.891 33.227 1.00 86.12 90 ARG A N 1
ATOM 730 C CA . ARG A 1 90 ? -21.310 -6.036 33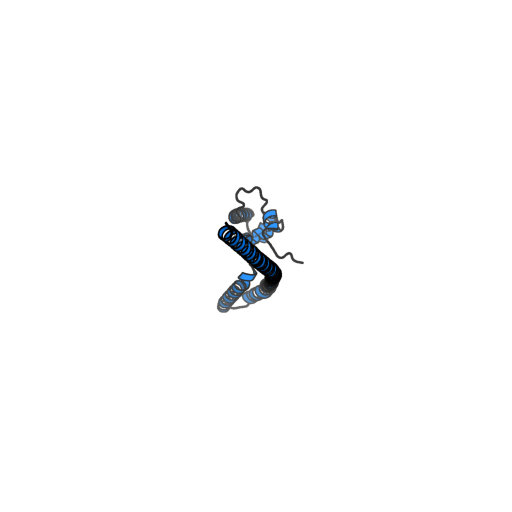.976 1.00 86.12 90 ARG A CA 1
ATOM 731 C C . ARG A 1 90 ? -20.287 -6.828 34.796 1.00 86.12 90 ARG A C 1
ATOM 733 O O . ARG A 1 90 ? -20.695 -7.688 35.570 1.00 86.12 90 ARG A O 1
ATOM 740 N N . ILE A 1 91 ? -18.995 -6.579 34.604 1.00 88.25 91 ILE A N 1
ATOM 741 C CA . ILE A 1 91 ? -17.901 -7.378 35.181 1.00 88.25 91 ILE A CA 1
ATOM 742 C C . ILE A 1 91 ? -17.210 -6.693 36.371 1.00 88.25 91 ILE A C 1
ATOM 744 O O . ILE A 1 91 ? -17.318 -5.477 36.548 1.00 88.25 91 ILE A O 1
ATOM 748 N N . SER A 1 92 ? -16.499 -7.494 37.174 1.00 85.88 92 SER A N 1
ATOM 749 C CA . SER A 1 92 ? -15.731 -7.056 38.348 1.00 85.88 92 SER A CA 1
ATOM 750 C C . SER A 1 92 ? -14.466 -6.264 37.967 1.00 85.88 92 SER A C 1
ATOM 752 O O . SER A 1 92 ? -14.013 -6.314 36.823 1.00 85.88 92 SER A O 1
ATOM 754 N N . ASP A 1 93 ? -13.860 -5.535 38.913 1.00 79.25 93 ASP A N 1
ATOM 755 C CA . ASP A 1 93 ? -12.649 -4.736 38.645 1.00 79.25 93 ASP A CA 1
ATOM 756 C C . ASP A 1 93 ? -11.410 -5.578 38.277 1.00 79.25 93 ASP A C 1
ATOM 758 O O . ASP A 1 93 ? -10.533 -5.098 37.555 1.00 79.25 93 ASP A O 1
ATOM 762 N N . GLU A 1 94 ? -11.329 -6.832 38.729 1.00 79.50 94 GLU A N 1
ATOM 763 C CA . GLU A 1 94 ? -10.258 -7.762 38.338 1.00 79.50 94 GLU A CA 1
ATOM 764 C C . GLU A 1 94 ? -10.410 -8.218 36.881 1.00 79.50 94 GLU A C 1
ATOM 766 O O . GLU A 1 94 ? -9.442 -8.175 36.115 1.00 79.50 94 GLU A O 1
ATOM 771 N N . ASP A 1 95 ? -11.638 -8.531 36.463 1.00 84.88 95 ASP A N 1
ATOM 772 C CA . ASP A 1 95 ? -11.956 -8.911 35.082 1.00 84.88 95 ASP A CA 1
ATOM 773 C C . ASP A 1 95 ? -11.804 -7.728 34.113 1.00 84.88 95 ASP A C 1
ATOM 775 O O . ASP A 1 95 ? -11.422 -7.909 32.955 1.00 84.88 95 ASP A O 1
ATOM 779 N N . ARG A 1 96 ? -12.035 -6.489 34.578 1.00 85.31 96 ARG A N 1
ATOM 780 C CA . ARG A 1 96 ? -11.828 -5.274 33.768 1.00 85.31 96 ARG A CA 1
ATOM 781 C C . ARG A 1 96 ? -10.394 -5.139 33.276 1.00 85.31 96 ARG A C 1
ATOM 783 O O . ARG A 1 96 ? -10.195 -4.772 32.125 1.00 85.31 96 ARG A O 1
ATOM 790 N N . LYS A 1 97 ? -9.395 -5.473 34.099 1.00 83.50 97 LYS A N 1
ATOM 791 C CA . LYS A 1 97 ? -7.985 -5.412 33.676 1.00 83.50 97 LYS A CA 1
ATOM 792 C C . LYS A 1 97 ? -7.682 -6.402 32.554 1.00 83.50 97 LYS A C 1
ATOM 794 O O . LYS A 1 97 ? -6.924 -6.077 31.645 1.00 83.50 97 LYS A O 1
ATOM 799 N N . GLN A 1 98 ? -8.262 -7.599 32.614 1.00 82.44 98 GLN A N 1
ATOM 800 C CA . GLN A 1 98 ? -8.115 -8.596 31.552 1.00 82.44 98 GLN A CA 1
ATOM 801 C C . GLN A 1 98 ? -8.828 -8.149 30.272 1.00 82.44 98 GLN A C 1
ATOM 803 O O . GLN A 1 98 ? -8.280 -8.298 29.182 1.00 82.44 98 GLN A O 1
ATOM 808 N N . LEU A 1 99 ? -10.010 -7.542 30.408 1.00 87.00 99 LEU A N 1
ATOM 809 C CA . LEU A 1 99 ? -10.757 -6.982 29.288 1.00 87.00 99 LEU A CA 1
ATOM 810 C C . LEU A 1 99 ? -9.997 -5.828 28.611 1.00 87.00 99 LEU A C 1
ATOM 812 O O . LEU A 1 99 ? -9.915 -5.796 27.387 1.00 87.00 99 LEU A O 1
ATOM 816 N N . ASP A 1 100 ? -9.374 -4.942 29.390 1.00 84.19 100 ASP A N 1
ATOM 817 C CA . ASP A 1 100 ? -8.546 -3.848 28.873 1.00 84.19 100 ASP A CA 1
ATOM 818 C C . ASP A 1 100 ? -7.305 -4.387 28.134 1.00 84.19 100 ASP A C 1
ATOM 820 O O . ASP A 1 100 ? -6.913 -3.854 27.096 1.00 84.19 100 ASP A O 1
ATOM 824 N N . MET A 1 101 ? -6.674 -5.463 28.624 1.00 81.81 101 MET A N 1
ATOM 825 C CA . MET A 1 101 ? -5.580 -6.123 27.895 1.00 81.81 101 MET A CA 1
ATOM 826 C C . MET A 1 101 ? -6.059 -6.739 26.578 1.00 81.81 101 MET A C 1
ATOM 828 O O . MET A 1 101 ? -5.374 -6.594 25.566 1.00 81.81 101 MET A O 1
ATOM 832 N N . LEU A 1 102 ? -7.226 -7.392 26.574 1.00 86.56 102 LEU A N 1
ATOM 833 C CA . LEU A 1 102 ? -7.823 -7.972 25.371 1.00 86.56 102 LEU A CA 1
ATOM 834 C C . LEU A 1 102 ? -8.151 -6.894 24.333 1.00 86.56 102 LEU A C 1
ATOM 836 O O . LEU A 1 102 ? -7.802 -7.050 23.167 1.00 86.56 102 LEU A O 1
ATOM 840 N N . GLU A 1 103 ? -8.781 -5.796 24.757 1.00 86.62 103 GLU A N 1
ATOM 841 C CA . GLU A 1 103 ? -9.088 -4.649 23.898 1.00 86.62 103 GLU A CA 1
ATOM 842 C C . GLU A 1 103 ? -7.807 -4.079 23.279 1.00 86.62 103 GLU A C 1
ATOM 844 O O . GLU A 1 103 ? -7.724 -3.910 22.064 1.00 86.62 103 GLU A O 1
ATOM 849 N N . ASN A 1 104 ? -6.763 -3.876 24.088 1.00 81.00 104 ASN A N 1
ATOM 850 C CA . ASN A 1 104 ? -5.474 -3.397 23.596 1.00 81.00 104 ASN A CA 1
ATOM 851 C C . ASN A 1 104 ? -4.821 -4.375 22.607 1.00 81.00 104 ASN A C 1
ATOM 853 O O . ASN A 1 104 ? -4.309 -3.937 21.580 1.00 81.00 104 ASN A O 1
ATOM 857 N N . GLN A 1 105 ? -4.841 -5.686 22.871 1.00 78.06 105 GLN A N 1
ATOM 858 C CA . GLN A 1 105 ? -4.305 -6.680 21.932 1.00 78.06 105 GLN A CA 1
ATOM 859 C C . GLN A 1 105 ? -5.088 -6.708 20.620 1.00 78.06 105 GLN A C 1
ATOM 861 O O . GLN A 1 105 ? -4.485 -6.781 19.551 1.00 78.06 105 GLN A O 1
ATOM 866 N N . LEU A 1 106 ? -6.414 -6.604 20.691 1.00 85.06 106 LEU A N 1
ATOM 867 C CA . LEU A 1 106 ? -7.271 -6.547 19.516 1.00 85.06 106 LEU A CA 1
ATOM 868 C C . LEU A 1 106 ? -6.938 -5.317 18.663 1.00 85.06 106 LEU A C 1
ATOM 870 O O . LEU A 1 106 ? -6.710 -5.456 17.464 1.00 85.06 106 LEU A O 1
ATOM 874 N N . LEU A 1 107 ? -6.812 -4.146 19.297 1.00 81.56 107 LEU A N 1
ATOM 875 C CA . LEU A 1 107 ? -6.429 -2.902 18.629 1.00 81.56 107 LEU A CA 1
ATOM 876 C C . LEU A 1 107 ? -5.033 -2.985 17.999 1.00 81.56 107 LEU A C 1
ATOM 878 O O . LEU A 1 107 ? -4.844 -2.487 16.892 1.00 81.56 107 LEU A O 1
ATOM 882 N N . GLN A 1 108 ? -4.072 -3.645 18.653 1.00 75.25 108 GLN A N 1
ATOM 883 C CA . GLN A 1 108 ? -2.729 -3.871 18.102 1.00 75.25 108 GLN A CA 1
ATOM 884 C C . GLN A 1 108 ? -2.753 -4.786 16.871 1.00 75.25 108 GLN A C 1
ATOM 886 O O . GLN A 1 108 ? -2.078 -4.495 15.888 1.00 75.25 108 GLN A O 1
ATOM 891 N N . ILE A 1 109 ? -3.555 -5.856 16.885 1.00 81.25 109 ILE A N 1
ATOM 892 C CA . ILE A 1 109 ? -3.690 -6.780 15.745 1.00 81.25 109 ILE A CA 1
ATOM 893 C C . ILE A 1 109 ? -4.392 -6.099 14.562 1.00 81.25 109 ILE A C 1
ATOM 895 O O . ILE A 1 109 ? -4.057 -6.375 13.411 1.00 81.25 109 ILE A O 1
ATOM 899 N N . THR A 1 110 ? -5.337 -5.192 14.824 1.00 82.50 110 THR A N 1
ATOM 900 C CA . THR A 1 110 ? -6.021 -4.428 13.770 1.00 82.50 110 THR A CA 1
ATOM 901 C C . THR A 1 110 ? -5.277 -3.171 13.326 1.00 82.50 110 THR A C 1
ATOM 903 O O . THR A 1 110 ? -5.588 -2.629 12.271 1.00 82.50 110 THR A O 1
ATOM 906 N 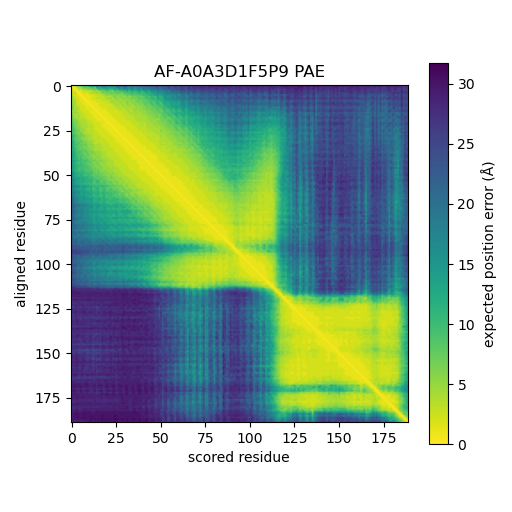N . SER A 1 111 ? -4.284 -2.706 14.091 1.00 71.81 111 SER A N 1
ATOM 907 C CA . SER A 1 111 ? -3.538 -1.471 13.810 1.00 71.81 111 SER A CA 1
ATOM 908 C C . SER A 1 111 ? -2.930 -1.418 12.401 1.00 71.81 111 SER A C 1
ATOM 910 O O . SER A 1 111 ? -3.096 -0.383 11.761 1.00 71.81 111 SER A O 1
ATOM 912 N N . PRO A 1 112 ? -2.300 -2.488 11.866 1.00 71.56 112 PRO A N 1
ATOM 913 C CA . PRO A 1 112 ? -1.728 -2.467 10.515 1.00 71.56 112 PRO A CA 1
ATOM 914 C C . PRO A 1 112 ? -2.777 -2.305 9.408 1.00 71.56 112 PRO A C 1
ATOM 916 O O . PRO A 1 112 ? -2.458 -1.887 8.305 1.00 71.56 112 PRO A O 1
ATOM 919 N N . TYR A 1 113 ? -4.037 -2.642 9.692 1.00 70.69 113 TYR A N 1
ATOM 920 C CA . TYR A 1 113 ? -5.157 -2.513 8.757 1.00 70.69 113 TYR A CA 1
ATOM 921 C C . TYR A 1 113 ? -5.926 -1.196 8.934 1.00 70.69 113 TYR A C 1
ATOM 923 O O . TYR A 1 113 ? -6.726 -0.822 8.080 1.00 70.69 113 TYR A O 1
ATOM 931 N N . ASN A 1 114 ? -5.661 -0.476 10.028 1.00 59.91 114 ASN A N 1
ATOM 932 C CA . ASN A 1 114 ? -6.187 0.862 10.297 1.00 59.91 114 ASN A CA 1
ATOM 933 C C . ASN A 1 114 ? -5.323 1.977 9.689 1.00 59.91 114 ASN A C 1
ATOM 935 O O . ASN A 1 114 ? -5.699 3.144 9.782 1.00 59.91 114 ASN A O 1
ATOM 939 N N . GLU A 1 115 ? -4.206 1.643 9.035 1.00 52.19 115 GLU A N 1
ATOM 940 C CA . GLU A 1 115 ? -3.335 2.604 8.342 1.00 52.19 115 GLU A CA 1
ATOM 941 C C . GLU A 1 115 ? -4.043 3.343 7.188 1.00 52.19 115 GLU A C 1
ATOM 943 O O . GLU A 1 115 ? -3.569 4.391 6.754 1.00 52.19 115 GLU A O 1
ATOM 948 N N . SER A 1 116 ? -5.229 2.886 6.752 1.00 47.47 116 SER A N 1
ATOM 949 C CA . SER A 1 116 ? -6.080 3.653 5.832 1.00 47.47 116 SER A CA 1
ATOM 950 C C . SER A 1 116 ? -6.745 4.876 6.477 1.00 47.47 116 SER A C 1
ATOM 952 O O . SER A 1 116 ? -7.377 5.664 5.778 1.00 47.47 116 SER A O 1
ATOM 954 N N . MET A 1 117 ? -6.629 5.077 7.794 1.00 48.81 117 MET A N 1
ATOM 955 C CA . MET A 1 117 ? -6.776 6.413 8.367 1.00 48.81 117 MET A CA 1
ATOM 956 C C . MET A 1 117 ? -5.479 7.155 8.039 1.00 48.81 117 MET A C 1
ATOM 958 O O . MET A 1 117 ? -4.543 7.123 8.833 1.00 48.81 117 MET A O 1
ATOM 962 N N . GLY A 1 118 ? -5.402 7.723 6.827 1.00 53.72 118 GLY A N 1
ATOM 963 C CA . GLY A 1 118 ? -4.160 8.221 6.221 1.00 53.72 118 GLY A CA 1
ATOM 964 C C . GLY A 1 118 ? -3.290 9.056 7.164 1.00 53.72 118 GLY A C 1
ATOM 965 O O . GLY A 1 118 ? -3.806 9.627 8.115 1.00 53.72 118 GLY A O 1
ATOM 966 N N . GLU A 1 119 ? -1.985 9.143 6.887 1.00 56.88 119 GLU A N 1
ATOM 967 C CA . GLU A 1 119 ? -0.898 9.782 7.669 1.00 56.88 119 GLU A CA 1
ATOM 968 C C . GLU A 1 119 ? -1.314 10.979 8.568 1.00 56.88 119 GLU A C 1
ATOM 970 O O . GLU A 1 119 ? -0.863 11.111 9.707 1.00 56.88 119 GLU A O 1
ATOM 975 N N . THR A 1 120 ? -2.247 11.805 8.090 1.00 59.62 120 THR A N 1
ATOM 976 C CA . THR A 1 120 ? -3.036 12.826 8.800 1.00 59.62 120 THR A CA 1
ATOM 977 C C . THR A 1 120 ? -3.631 12.387 10.155 1.00 59.62 120 THR A C 1
ATOM 979 O O . THR A 1 120 ? -3.502 13.114 11.139 1.00 59.62 120 THR A O 1
ATOM 982 N N . ALA A 1 121 ? -4.312 11.240 10.240 1.00 61.19 121 ALA A N 1
ATOM 983 C CA . ALA A 1 121 ? -4.989 10.753 11.444 1.00 61.19 121 ALA A CA 1
ATOM 984 C C . ALA A 1 121 ? -3.992 10.293 12.516 1.00 61.19 121 ALA A C 1
ATOM 986 O O . ALA A 1 121 ? -4.186 10.589 13.696 1.00 61.19 121 ALA A O 1
ATOM 987 N N . SER A 1 122 ? -2.888 9.669 12.099 1.00 62.62 122 SER A N 1
ATOM 988 C CA . SER A 1 122 ? -1.798 9.218 12.976 1.00 62.62 122 SER A CA 1
ATOM 989 C C . SER A 1 122 ? -1.065 10.370 13.674 1.00 62.62 122 SER A C 1
ATOM 991 O O . SER A 1 122 ? -0.465 10.183 14.731 1.00 62.62 122 SER A O 1
ATOM 993 N N . GLN A 1 123 ? -1.126 11.588 13.124 1.00 68.12 123 GLN A N 1
ATOM 994 C CA . GLN A 1 123 ? -0.516 12.784 13.719 1.00 68.12 123 GLN A CA 1
ATOM 995 C C . GLN A 1 123 ? -1.391 13.436 14.808 1.00 68.12 123 GLN A C 1
ATOM 997 O O . GLN A 1 123 ? -0.913 14.293 15.564 1.00 68.12 123 GLN A O 1
ATOM 1002 N N . LEU A 1 124 ? -2.669 13.057 14.911 1.00 76.25 124 LEU A N 1
ATOM 1003 C CA . LEU A 1 124 ? -3.641 13.652 15.829 1.00 76.25 124 LEU A CA 1
ATOM 1004 C C . LEU A 1 124 ? -3.835 12.786 17.080 1.00 76.25 124 LEU A C 1
ATOM 1006 O O . LEU A 1 124 ? -3.849 11.563 17.034 1.00 76.25 124 LEU A O 1
ATOM 1010 N N . SER A 1 125 ? -4.015 13.431 18.234 1.00 76.00 125 SER A N 1
ATOM 1011 C CA . SER A 1 125 ? -4.472 12.730 19.441 1.00 76.00 125 SER A CA 1
ATOM 1012 C C . SER A 1 125 ? -5.932 12.280 19.284 1.00 76.00 125 SER A C 1
ATOM 1014 O O . SER A 1 125 ? -6.667 12.884 18.501 1.00 76.00 125 SER A O 1
ATOM 1016 N N . PRO A 1 126 ? -6.415 11.314 20.086 1.00 67.38 126 PRO A N 1
ATOM 1017 C CA . PRO A 1 126 ? -7.795 10.833 19.989 1.00 67.38 126 PRO A CA 1
ATOM 1018 C C . PRO A 1 126 ? -8.854 11.944 20.082 1.00 67.38 126 PRO A C 1
ATOM 1020 O O . PRO A 1 126 ? -9.849 11.916 19.364 1.00 67.38 126 PRO A O 1
ATOM 1023 N N . MET A 1 127 ? -8.632 12.957 20.930 1.00 77.31 127 MET A N 1
ATOM 1024 C CA . MET A 1 127 ? -9.535 14.111 21.045 1.00 77.31 127 MET A CA 1
ATOM 1025 C C . MET A 1 127 ? -9.461 15.030 19.817 1.00 77.31 127 MET A C 1
ATOM 1027 O O . MET A 1 127 ? -10.479 15.501 19.320 1.00 77.31 127 MET A O 1
ATOM 1031 N N . GLU A 1 128 ? -8.261 15.277 19.292 1.00 83.06 128 GLU A N 1
ATOM 1032 C CA . GLU A 1 128 ? -8.084 16.092 18.085 1.00 83.06 128 GLU A CA 1
ATOM 1033 C C . GLU A 1 128 ? -8.652 15.404 16.840 1.00 83.06 128 GLU A C 1
ATOM 1035 O O . GLU A 1 128 ? -9.213 16.085 15.987 1.00 83.06 128 GLU A O 1
ATOM 1040 N N . LEU A 1 129 ? -8.561 14.074 16.757 1.00 78.50 129 LEU A N 1
ATOM 1041 C CA . LEU A 1 129 ? -9.152 13.279 15.686 1.00 78.50 129 LEU A CA 1
ATOM 1042 C C . LEU A 1 129 ? -10.683 13.369 15.710 1.00 78.50 129 LEU A C 1
ATOM 1044 O O . LEU A 1 129 ? -11.284 13.660 14.678 1.00 78.50 129 LEU A O 1
ATOM 1048 N N . ARG A 1 130 ? -11.319 13.221 16.881 1.00 74.12 130 ARG A N 1
ATOM 1049 C CA . ARG A 1 130 ? -12.773 13.425 17.020 1.00 74.12 130 ARG A CA 1
ATOM 1050 C C . ARG A 1 130 ? -13.196 14.825 16.589 1.00 74.12 130 ARG A C 1
ATOM 1052 O O . ARG A 1 130 ? -14.115 14.978 15.789 1.00 74.12 130 ARG A O 1
ATOM 1059 N N . VAL A 1 131 ? -12.498 15.861 17.054 1.00 85.00 131 VAL A N 1
ATOM 1060 C CA . VAL A 1 131 ? -12.781 17.246 16.642 1.00 85.00 131 VAL A CA 1
ATOM 1061 C C . VAL A 1 131 ? -12.566 17.437 15.132 1.00 85.00 131 VAL A C 1
ATOM 1063 O O . VAL A 1 131 ? -13.374 18.101 14.486 1.00 85.00 131 VAL A O 1
ATOM 1066 N N . ALA A 1 132 ? -11.528 16.839 14.539 1.00 83.75 132 ALA A N 1
ATOM 1067 C CA . ALA A 1 132 ? -11.273 16.890 13.098 1.00 83.75 132 ALA A CA 1
ATOM 1068 C C . ALA A 1 132 ? -12.383 16.206 12.277 1.00 83.75 132 ALA A C 1
ATOM 1070 O O . ALA A 1 132 ? -12.820 16.766 11.271 1.00 83.75 132 ALA A O 1
ATOM 1071 N N . LEU A 1 133 ? -12.896 15.056 12.728 1.00 77.44 133 LEU A N 1
ATOM 1072 C CA . LEU A 1 133 ? -14.011 14.353 12.086 1.00 77.44 133 LEU A CA 1
ATOM 1073 C C . LEU A 1 133 ? -15.288 15.203 12.065 1.00 77.44 133 LEU A C 1
ATOM 1075 O O . LEU A 1 133 ? -15.925 15.312 11.017 1.00 77.44 133 LEU A O 1
ATOM 1079 N N . HIS A 1 134 ? -15.617 15.872 13.172 1.00 82.00 134 HIS A N 1
ATOM 1080 C CA . HIS A 1 134 ? -16.765 16.778 13.223 1.00 82.00 134 HIS A CA 1
ATOM 1081 C C . HIS A 1 134 ? -16.582 18.024 12.338 1.00 82.00 134 HIS A C 1
ATOM 1083 O O . HIS A 1 134 ? -17.523 18.464 11.681 1.00 82.00 134 HIS A O 1
ATOM 1089 N N . ILE A 1 135 ? -15.364 18.582 12.269 1.00 86.56 135 ILE A N 1
ATOM 1090 C CA . ILE A 1 135 ? -15.054 19.709 11.369 1.00 86.56 135 ILE A CA 1
ATOM 1091 C C . ILE A 1 135 ? -15.227 19.297 9.906 1.00 86.56 135 ILE A C 1
ATOM 1093 O O . ILE A 1 135 ? -15.774 20.071 9.125 1.00 86.56 135 ILE A O 1
ATOM 1097 N N . ARG A 1 136 ? -14.781 18.091 9.539 1.00 79.81 136 ARG A N 1
ATOM 1098 C CA . ARG A 1 136 ? -14.957 17.528 8.194 1.00 79.81 136 ARG A CA 1
ATOM 1099 C C . ARG A 1 136 ? -16.435 17.380 7.826 1.00 79.81 136 ARG A C 1
ATOM 1101 O O . ARG A 1 136 ? -16.801 17.626 6.691 1.00 79.81 136 ARG A O 1
ATOM 1108 N N . GLN A 1 137 ? -17.288 17.026 8.786 1.00 77.94 137 GLN A N 1
ATOM 1109 C CA . GLN A 1 137 ? -18.744 16.941 8.598 1.00 77.94 137 GLN A CA 1
ATOM 1110 C C . GLN A 1 137 ? -19.432 18.315 8.478 1.00 77.94 137 GLN A C 1
ATOM 1112 O O . GLN A 1 137 ? -20.647 18.376 8.317 1.00 77.94 137 GLN A O 1
ATOM 1117 N N . GLY A 1 138 ? -18.684 19.420 8.569 1.00 82.44 138 GLY A N 1
ATOM 1118 C CA . GLY A 1 138 ? -19.220 20.776 8.452 1.00 82.44 138 GLY A CA 1
ATOM 1119 C C . GLY A 1 138 ? -19.832 21.335 9.734 1.00 82.44 138 GLY A C 1
ATOM 1120 O O . GLY A 1 138 ? -20.442 22.402 9.693 1.00 82.44 138 GLY A O 1
ATOM 1121 N N . LEU A 1 139 ? -19.649 20.665 10.876 1.00 86.06 139 LEU A N 1
ATOM 1122 C CA . LEU A 1 139 ? -20.194 21.124 12.152 1.00 86.06 139 LEU A CA 1
ATOM 1123 C C . LEU A 1 139 ? -19.485 22.392 12.644 1.00 86.06 139 LEU A C 1
ATOM 1125 O O . LEU A 1 139 ? -18.260 22.554 12.560 1.00 86.06 139 LEU A O 1
ATOM 1129 N N . SER A 1 140 ? -20.272 23.309 13.199 1.00 91.19 140 SER A N 1
ATOM 1130 C CA . SER A 1 140 ? -19.783 24.546 13.793 1.00 91.19 140 SER A CA 1
ATOM 1131 C C . SER A 1 140 ? -19.100 24.290 15.138 1.00 91.19 140 SER A C 1
ATOM 1133 O O . SER A 1 140 ? -19.384 23.327 15.846 1.00 91.19 140 SER A O 1
ATOM 1135 N N . ALA A 1 141 ? -18.228 25.208 15.563 1.00 89.06 141 ALA A N 1
ATOM 1136 C CA . ALA A 1 141 ? -17.541 25.081 16.852 1.00 89.06 141 ALA A CA 1
ATOM 1137 C C . ALA A 1 141 ? -18.506 25.011 18.054 1.00 89.06 141 ALA A C 1
ATOM 1139 O O . ALA A 1 141 ? -18.141 24.454 19.084 1.00 89.06 141 ALA A O 1
ATOM 1140 N N . LYS A 1 142 ? -19.726 25.555 17.919 1.00 88.75 142 LYS A N 1
ATOM 1141 C CA . LYS A 1 142 ? -20.779 25.468 18.941 1.00 88.75 142 LYS A CA 1
ATOM 1142 C C . LYS A 1 142 ? -21.403 24.074 18.997 1.00 88.75 142 LYS A C 1
ATOM 1144 O O . LYS A 1 142 ? -21.585 23.547 20.085 1.00 88.75 142 LYS A O 1
ATOM 1149 N N . GLU A 1 143 ? -21.675 23.473 17.842 1.00 83.31 143 GLU A N 1
ATOM 1150 C CA . GLU A 1 143 ? -22.216 22.110 17.759 1.00 83.31 143 GLU A CA 1
ATOM 1151 C C . GLU A 1 143 ? -21.192 21.085 18.252 1.00 83.31 143 GLU A C 1
ATOM 1153 O O . GLU A 1 143 ? -21.527 20.227 19.059 1.00 83.31 143 GLU A O 1
ATOM 1158 N N . ILE A 1 144 ? -19.921 21.235 17.866 1.00 87.31 144 ILE A N 1
ATOM 1159 C CA . ILE A 1 144 ? -18.831 20.367 18.341 1.00 87.31 144 ILE A CA 1
ATOM 1160 C C . ILE A 1 144 ? -18.678 20.465 19.861 1.00 87.31 144 ILE A C 1
ATOM 1162 O O . ILE A 1 144 ? -18.551 19.449 20.536 1.00 87.31 144 ILE A O 1
ATOM 1166 N N . ALA A 1 145 ? -18.710 21.686 20.404 1.00 89.12 145 ALA A N 1
ATOM 1167 C CA . ALA A 1 145 ? -18.639 21.923 21.843 1.00 89.12 145 ALA A CA 1
ATOM 1168 C C . ALA A 1 145 ? -19.775 21.211 22.593 1.00 89.12 145 ALA A C 1
ATOM 1170 O O . ALA A 1 145 ? -19.548 20.623 23.648 1.00 89.12 145 ALA A O 1
ATOM 1171 N N . GLN A 1 146 ? -20.979 21.218 22.019 1.00 84.12 146 GLN A N 1
ATOM 1172 C CA . GLN A 1 146 ? -22.143 20.556 22.592 1.00 84.12 146 GLN A CA 1
ATOM 1173 C C . GLN A 1 146 ? -22.063 19.023 22.501 1.00 84.12 146 GLN A C 1
ATOM 1175 O O . GLN A 1 146 ? -22.419 18.354 23.466 1.00 84.12 146 GLN A O 1
ATOM 1180 N N . ILE A 1 147 ? -21.570 18.472 21.387 1.00 74.94 147 ILE A N 1
ATOM 1181 C CA . ILE A 1 147 ? -21.415 17.019 21.183 1.00 74.94 147 ILE A CA 1
ATOM 1182 C C . ILE A 1 147 ? -20.328 16.440 22.099 1.00 74.94 147 ILE A C 1
ATOM 1184 O O . ILE A 1 147 ? -20.540 15.418 22.744 1.00 74.94 147 ILE A O 1
ATOM 1188 N N . GLU A 1 148 ? -19.176 17.107 22.189 1.00 76.56 148 GLU A N 1
ATOM 1189 C CA . GLU A 1 148 ? -18.028 16.646 22.986 1.00 76.56 148 GLU A CA 1
ATOM 1190 C C . GLU A 1 148 ? -18.094 17.104 24.457 1.00 76.56 148 GLU A C 1
ATOM 1192 O O . GLU A 1 148 ? -17.207 16.775 25.242 1.00 76.56 148 GLU A O 1
ATOM 1197 N N . ASN A 1 149 ? -19.133 17.857 24.844 1.00 86.88 149 ASN A N 1
ATOM 1198 C CA . ASN A 1 149 ? -19.324 18.414 26.188 1.00 86.88 149 ASN A CA 1
ATOM 1199 C C . ASN A 1 149 ? -18.114 19.238 26.689 1.00 86.88 149 ASN A C 1
ATOM 1201 O O . ASN A 1 149 ? -17.626 19.068 27.808 1.00 86.88 149 ASN A O 1
ATOM 1205 N N . ILE A 1 150 ? -17.613 20.136 25.836 1.00 90.56 150 ILE A N 1
ATOM 1206 C CA . ILE A 1 150 ? -16.467 21.023 26.100 1.00 90.56 150 ILE A CA 1
ATOM 1207 C C . ILE A 1 150 ? -16.804 22.475 25.749 1.00 90.56 150 ILE A C 1
ATOM 1209 O O . ILE A 1 150 ? -17.807 22.761 25.105 1.00 90.56 150 ILE A O 1
ATOM 1213 N N . SER A 1 151 ? -15.960 23.428 26.153 1.00 92.94 151 SER A N 1
ATOM 1214 C CA . SER A 1 151 ? -16.175 24.834 25.792 1.00 92.94 151 SER A CA 1
ATOM 1215 C C . SER A 1 151 ? -15.844 25.112 24.316 1.00 92.94 151 SER A C 1
ATOM 1217 O O . SER A 1 151 ? -14.979 24.466 23.718 1.00 92.94 151 SER A O 1
ATOM 1219 N N . VAL A 1 152 ? -16.478 26.133 23.730 1.00 93.12 152 VAL A N 1
ATOM 1220 C CA . VAL A 1 152 ? -16.173 26.604 22.362 1.00 93.12 152 VAL A CA 1
ATOM 1221 C C . VAL A 1 152 ? -14.707 27.056 22.235 1.00 93.12 152 VAL A C 1
ATOM 1223 O O . VAL A 1 152 ? -14.070 26.860 21.193 1.00 93.12 152 VAL A O 1
ATOM 1226 N N . ASP A 1 153 ? -14.134 27.595 23.312 1.00 92.75 153 ASP A N 1
ATOM 1227 C CA . ASP A 1 153 ? -12.718 27.973 23.378 1.00 92.75 153 ASP A CA 1
ATOM 1228 C C . ASP A 1 153 ? -11.798 26.742 23.365 1.00 92.75 153 ASP A C 1
ATOM 1230 O O . ASP A 1 153 ? -10.752 26.738 22.705 1.00 92.75 153 ASP A O 1
ATOM 1234 N N . THR A 1 154 ? -12.217 25.650 24.008 1.00 87.19 154 THR A N 1
ATOM 1235 C CA . THR A 1 154 ? -11.525 24.354 23.960 1.00 87.19 154 THR A CA 1
ATOM 1236 C C . THR A 1 154 ? -11.532 23.786 22.536 1.00 87.19 154 THR A C 1
ATOM 1238 O O . THR A 1 154 ? -10.481 23.379 22.038 1.00 87.19 154 THR A O 1
ATOM 1241 N N . VAL A 1 155 ? -12.659 23.855 21.815 1.00 91.25 155 VAL A N 1
ATOM 1242 C CA . VAL A 1 155 ? -12.732 23.465 20.389 1.00 91.25 155 VAL A CA 1
ATOM 1243 C C . VAL A 1 155 ? -11.793 24.316 19.528 1.00 91.25 155 VAL A C 1
ATOM 1245 O O . VAL A 1 155 ? -11.095 23.798 18.654 1.00 91.25 155 VAL A O 1
ATOM 1248 N N . SER A 1 156 ? -11.724 25.623 19.788 1.00 91.81 156 SER A N 1
ATOM 1249 C CA . SER A 1 156 ? -10.816 26.540 19.082 1.00 91.81 156 SER A CA 1
ATOM 1250 C C . SER A 1 156 ? -9.342 26.209 19.344 1.00 91.81 156 SER A C 1
ATOM 1252 O O . SER A 1 156 ? -8.509 26.274 18.435 1.00 91.81 156 SER A O 1
ATOM 1254 N N . THR A 1 157 ? -9.027 25.777 20.563 1.00 92.56 157 THR A N 1
ATOM 1255 C CA . THR A 1 157 ? -7.694 25.296 20.941 1.00 92.56 157 THR A CA 1
ATOM 1256 C C . THR A 1 157 ? -7.345 24.001 20.208 1.00 92.56 157 THR A C 1
ATOM 1258 O O . THR A 1 157 ? -6.282 23.925 19.590 1.00 92.56 157 THR A O 1
ATOM 1261 N N . HIS A 1 158 ? -8.257 23.023 20.172 1.00 91.00 158 HIS A N 1
ATOM 1262 C CA . HIS A 1 158 ? -8.075 21.799 19.386 1.00 91.00 158 HIS A CA 1
ATOM 1263 C C . HIS A 1 158 ? -7.883 22.103 17.896 1.00 91.00 158 HIS A C 1
ATOM 1265 O O . HIS A 1 158 ? -6.950 21.582 17.294 1.00 91.00 158 HIS A O 1
ATOM 1271 N N . ARG A 1 159 ? -8.661 23.024 17.309 1.00 91.38 159 ARG A N 1
ATOM 1272 C CA . ARG A 1 159 ? -8.481 23.483 15.917 1.00 91.38 159 ARG A CA 1
ATOM 1273 C C . ARG A 1 159 ? -7.082 24.028 15.645 1.00 91.38 159 ARG A C 1
ATOM 1275 O O . ARG A 1 159 ? -6.496 23.720 14.606 1.00 91.38 159 ARG A O 1
ATOM 1282 N N . ARG A 1 160 ? -6.529 24.827 16.562 1.00 91.19 160 ARG A N 1
ATOM 1283 C CA . ARG A 1 160 ? -5.158 25.343 16.441 1.00 91.19 160 ARG A CA 1
ATOM 1284 C C . ARG A 1 160 ? -4.132 24.211 16.523 1.00 91.19 160 ARG A C 1
ATOM 1286 O O . ARG A 1 160 ? -3.204 24.191 15.717 1.00 91.19 160 ARG A O 1
ATOM 1293 N N . SER A 1 161 ? -4.306 23.267 17.446 1.00 88.88 161 SER A N 1
ATOM 1294 C CA . SER A 1 161 ? -3.408 22.115 17.579 1.00 88.88 161 SER A CA 1
ATOM 1295 C C . SER A 1 161 ? -3.453 21.194 16.361 1.00 88.88 161 SER A C 1
ATOM 1297 O O . SER A 1 161 ? -2.392 20.816 15.873 1.00 88.88 161 SER A O 1
ATOM 1299 N N . ILE A 1 162 ? -4.643 20.925 15.814 1.00 89.44 162 ILE A N 1
ATOM 1300 C CA . ILE A 1 162 ? -4.837 20.171 14.567 1.00 89.44 162 ILE A CA 1
ATOM 1301 C C . ILE A 1 162 ? -4.083 20.863 13.427 1.00 89.44 162 ILE A C 1
ATOM 1303 O O . ILE A 1 162 ? -3.242 20.247 12.785 1.00 89.44 162 ILE A O 1
ATOM 1307 N N . ARG A 1 163 ? -4.288 22.173 13.219 1.00 89.56 163 ARG A N 1
ATOM 1308 C CA . ARG A 1 163 ? -3.561 22.915 12.171 1.00 89.56 163 ARG A CA 1
ATOM 1309 C C . ARG A 1 163 ? -2.047 22.860 12.343 1.00 89.56 163 ARG A C 1
ATOM 1311 O O . ARG A 1 163 ? -1.337 22.757 11.350 1.00 89.56 163 ARG A O 1
ATOM 1318 N N . ARG A 1 164 ? -1.554 22.944 13.581 1.00 89.62 164 ARG A N 1
ATOM 1319 C CA . ARG A 1 164 ? -0.120 22.848 13.873 1.00 89.62 164 ARG A CA 1
ATOM 1320 C C . ARG A 1 164 ? 0.432 21.472 13.512 1.00 89.62 164 ARG A C 1
ATOM 1322 O O . ARG A 1 164 ? 1.483 21.404 12.889 1.00 89.62 164 ARG A O 1
ATOM 1329 N N . LYS A 1 165 ? -0.276 20.412 13.903 1.00 83.62 165 LYS A N 1
ATOM 1330 C CA . LYS A 1 165 ? 0.131 19.020 13.679 1.00 83.62 165 LYS A CA 1
ATOM 1331 C C . LYS A 1 165 ? 0.095 18.639 12.200 1.00 83.62 165 LYS A C 1
ATOM 1333 O O . LYS A 1 165 ? 1.030 18.012 11.743 1.00 83.62 165 LYS A O 1
ATOM 1338 N N . LEU A 1 166 ? -0.883 19.147 11.450 1.00 83.44 166 LEU A N 1
ATOM 1339 C CA . LEU A 1 166 ? -1.019 18.930 10.004 1.00 83.44 166 LEU A CA 1
ATOM 1340 C C . LEU A 1 166 ? -0.161 19.876 9.140 1.00 83.44 166 LEU A C 1
ATOM 1342 O O . LEU A 1 166 ? -0.377 19.985 7.938 1.00 83.44 166 LEU A O 1
ATOM 1346 N N . GLY A 1 167 ? 0.755 20.650 9.733 1.00 81.81 167 GLY A N 1
ATOM 1347 C CA . GLY A 1 167 ? 1.614 21.574 8.979 1.00 81.81 167 GLY A CA 1
ATOM 1348 C C . GLY A 1 167 ? 0.887 22.767 8.333 1.00 81.81 167 GLY A C 1
ATOM 1349 O O . GLY A 1 167 ? 1.485 23.523 7.576 1.00 81.81 167 GLY A O 1
ATOM 1350 N N . LEU A 1 168 ? -0.382 23.012 8.670 1.00 84.75 168 LEU A N 1
ATOM 1351 C CA . LEU A 1 168 ? -1.216 24.088 8.111 1.00 84.75 168 LEU A CA 1
ATOM 1352 C C . LEU A 1 168 ? -1.031 25.435 8.828 1.00 84.75 168 LEU A C 1
ATOM 1354 O O . LEU A 1 168 ? -1.859 26.348 8.706 1.00 84.75 168 LEU A O 1
ATOM 1358 N N . THR A 1 169 ? 0.023 25.591 9.623 1.00 77.75 169 THR A N 1
ATOM 1359 C CA . THR A 1 169 ? 0.299 26.853 10.320 1.00 77.75 169 THR A CA 1
ATOM 1360 C C . THR A 1 169 ? 0.628 27.926 9.278 1.00 77.75 169 THR A C 1
ATOM 1362 O O . THR A 1 169 ? 1.511 27.734 8.455 1.00 77.75 169 THR A O 1
ATOM 1365 N N . ASN A 1 170 ? -0.106 29.044 9.278 1.00 73.69 170 ASN A N 1
ATOM 1366 C CA . ASN A 1 170 ? 0.006 30.156 8.311 1.00 73.69 170 ASN A CA 1
ATOM 1367 C C . ASN A 1 170 ? -0.406 29.864 6.852 1.00 73.69 170 ASN A C 1
ATOM 1369 O O . ASN A 1 170 ? -0.373 30.770 6.020 1.00 73.69 170 ASN A O 1
ATOM 1373 N N . ALA A 1 171 ? -0.873 28.655 6.535 1.00 74.12 171 ALA A N 1
ATOM 1374 C CA . ALA A 1 171 ? -1.432 28.352 5.220 1.00 74.12 171 ALA A CA 1
ATOM 1375 C C . ALA A 1 171 ? -2.852 28.935 5.065 1.00 74.12 171 ALA A C 1
ATOM 1377 O O . ALA A 1 171 ? -3.705 28.742 5.937 1.00 74.12 171 ALA A O 1
ATOM 1378 N N . LYS A 1 172 ? -3.159 29.567 3.922 1.00 76.31 172 LYS A N 1
ATOM 1379 C CA . LYS A 1 172 ? -4.517 30.047 3.560 1.00 76.31 172 LYS A CA 1
ATOM 1380 C C . LYS A 1 172 ? -5.497 28.913 3.191 1.00 76.31 172 LYS A C 1
ATOM 1382 O O . LYS A 1 172 ? -6.458 29.128 2.463 1.00 76.31 172 LYS A O 1
ATOM 1387 N N . ILE A 1 173 ? -5.252 27.702 3.682 1.00 79.62 173 ILE A N 1
ATOM 1388 C CA . ILE A 1 173 ? -6.046 26.509 3.390 1.00 79.62 173 ILE A CA 1
ATOM 1389 C C . ILE A 1 173 ? -7.135 26.359 4.459 1.00 79.62 173 ILE A C 1
ATOM 1391 O O . ILE A 1 173 ? -6.866 26.470 5.666 1.00 79.62 173 ILE A O 1
ATOM 1395 N N . ASN A 1 174 ? -8.370 26.112 4.012 1.00 84.06 174 ASN A N 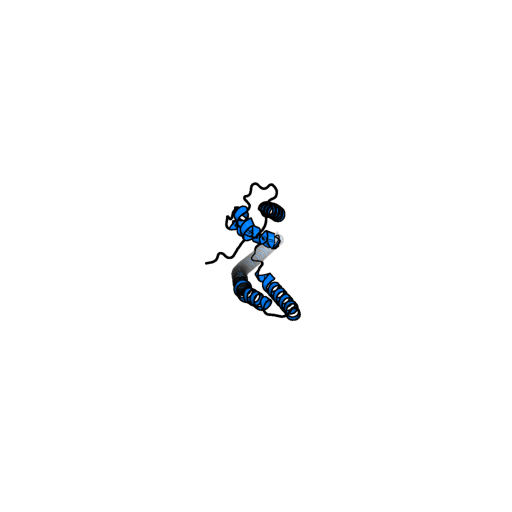1
ATOM 1396 C CA . ASN A 1 174 ? -9.493 25.793 4.887 1.00 84.06 174 ASN A CA 1
ATOM 1397 C C . ASN A 1 174 ? -9.281 24.400 5.500 1.00 84.06 174 ASN A C 1
ATOM 1399 O O . ASN A 1 174 ? -9.074 23.425 4.782 1.00 84.06 174 ASN A O 1
ATOM 1403 N N . LEU A 1 175 ? -9.335 24.315 6.834 1.00 83.06 175 LEU A N 1
ATOM 1404 C CA . LEU A 1 175 ? -9.128 23.060 7.557 1.00 83.06 175 LEU A CA 1
ATOM 1405 C C . LEU A 1 175 ? -10.176 21.999 7.182 1.00 83.06 175 LEU A C 1
ATOM 1407 O O . LEU A 1 175 ? -9.820 20.838 7.076 1.00 83.06 175 LEU A O 1
ATOM 1411 N N . MET A 1 176 ? -11.432 22.386 6.945 1.00 84.31 176 MET A N 1
ATOM 1412 C CA . MET A 1 176 ? -12.493 21.464 6.523 1.00 84.31 176 MET A CA 1
ATOM 1413 C C . MET A 1 176 ? -12.162 20.828 5.171 1.00 84.31 176 MET A C 1
ATOM 1415 O O . MET A 1 176 ? -12.074 19.612 5.086 1.00 84.31 176 MET A O 1
ATOM 1419 N N . THR A 1 177 ? -11.865 21.643 4.156 1.00 81.81 177 THR A N 1
ATOM 1420 C CA . THR A 1 177 ? -11.521 21.171 2.803 1.00 81.81 177 THR A CA 1
ATOM 1421 C C . THR A 1 177 ? -10.250 20.316 2.786 1.00 81.81 177 THR A C 1
ATOM 1423 O O . THR A 1 177 ? -10.149 19.346 2.039 1.00 81.81 177 THR A O 1
ATOM 1426 N N . TYR A 1 178 ? -9.268 20.648 3.630 1.00 83.06 178 TYR A N 1
ATOM 1427 C CA . TYR A 1 178 ? -8.071 19.822 3.792 1.00 83.06 178 TYR A CA 1
ATOM 1428 C C . TYR A 1 178 ? -8.409 18.451 4.390 1.00 83.06 178 TYR A C 1
ATOM 1430 O O . TYR A 1 178 ? -7.973 17.425 3.882 1.00 83.06 178 TYR A O 1
ATOM 1438 N N . LEU A 1 179 ? -9.229 18.420 5.442 1.00 81.50 179 LEU A N 1
ATOM 1439 C CA . LEU A 1 179 ? -9.659 17.173 6.071 1.00 81.50 179 LEU A CA 1
ATOM 1440 C C . LEU A 1 179 ? -10.573 16.347 5.153 1.00 81.50 179 LEU A C 1
ATOM 1442 O O . LEU A 1 179 ? -10.500 15.131 5.183 1.00 81.50 179 LEU A O 1
ATOM 1446 N N . GLU A 1 180 ? -11.396 16.958 4.302 1.00 76.56 180 GLU A N 1
ATOM 1447 C CA . GLU A 1 180 ? -12.197 16.224 3.305 1.00 76.56 180 GLU A CA 1
ATOM 1448 C C . GLU A 1 180 ? -11.337 15.492 2.271 1.00 76.56 180 GLU A C 1
ATOM 1450 O O . GLU A 1 180 ? -11.721 14.426 1.804 1.00 76.56 180 GLU A O 1
ATOM 1455 N N . THR A 1 181 ? -10.180 16.057 1.923 1.00 72.75 181 THR A N 1
ATOM 1456 C CA . THR A 1 181 ? -9.296 15.527 0.874 1.00 72.75 181 THR A CA 1
ATOM 1457 C C . THR A 1 181 ? -8.200 14.603 1.406 1.00 72.75 181 THR A C 1
ATOM 1459 O O . THR A 1 181 ? -7.736 13.750 0.663 1.00 72.75 181 THR A O 1
ATOM 1462 N N . HIS A 1 182 ? -7.773 14.773 2.664 1.00 70.75 182 HIS A N 1
ATOM 1463 C CA . HIS A 1 182 ? -6.606 14.082 3.243 1.00 70.75 182 HIS A CA 1
ATOM 1464 C C . HIS A 1 182 ? -6.934 13.239 4.488 1.00 70.75 182 HIS A C 1
ATOM 1466 O O . HIS A 1 182 ? -6.044 12.595 5.046 1.00 70.75 182 HIS A O 1
ATOM 1472 N N . LEU A 1 183 ? -8.185 13.255 4.963 1.00 66.12 183 LEU A N 1
ATOM 1473 C CA . LEU A 1 183 ? -8.681 12.350 5.999 1.00 66.12 183 LEU A CA 1
ATOM 1474 C C . LEU A 1 183 ? -9.651 11.375 5.328 1.00 66.12 183 LEU A C 1
ATOM 1476 O O . LEU A 1 183 ? -10.862 11.609 5.285 1.00 66.12 183 LEU A O 1
ATOM 1480 N N . GLU A 1 184 ? -9.102 10.298 4.763 1.00 51.47 184 GLU A N 1
ATOM 1481 C CA . GLU A 1 184 ? -9.915 9.200 4.251 1.00 51.47 184 GLU A CA 1
ATOM 1482 C C . GLU A 1 184 ? -10.675 8.573 5.421 1.00 51.47 184 GLU A C 1
ATOM 1484 O O . GLU A 1 184 ? -10.108 8.010 6.356 1.00 51.47 184 GLU A O 1
ATOM 1489 N N . VAL A 1 185 ? -11.993 8.733 5.389 1.00 48.81 185 VAL A N 1
ATOM 1490 C CA . VAL A 1 185 ? -12.919 8.016 6.260 1.00 48.81 185 VAL A CA 1
ATOM 1491 C C . VAL A 1 185 ? -13.730 7.133 5.328 1.00 48.81 185 VAL A C 1
ATOM 1493 O O . VAL A 1 185 ? -14.168 7.655 4.297 1.00 48.81 185 VAL A O 1
ATOM 1496 N N . PRO A 1 186 ? -13.978 5.854 5.658 1.00 40.44 186 PRO A N 1
ATOM 1497 C CA . PRO A 1 186 ? -14.872 5.026 4.868 1.00 40.44 186 PRO A CA 1
ATOM 1498 C C . PRO A 1 186 ? -16.224 5.739 4.793 1.00 40.44 186 PRO A C 1
ATOM 1500 O O . PRO A 1 186 ? -16.932 5.876 5.795 1.00 40.44 186 PRO A O 1
ATOM 1503 N N . THR A 1 187 ? -16.556 6.281 3.624 1.00 31.17 187 THR A N 1
ATOM 1504 C CA . THR A 1 187 ? -17.888 6.805 3.361 1.00 31.17 187 THR A CA 1
ATOM 1505 C C . THR A 1 187 ? -18.844 5.632 3.496 1.00 31.17 187 THR A C 1
ATOM 1507 O O . THR A 1 187 ? -18.676 4.596 2.860 1.00 31.17 187 THR A O 1
ATOM 1510 N N . SER A 1 188 ? -19.809 5.768 4.404 1.00 35.69 188 SER A N 1
ATOM 1511 C CA . SER A 1 188 ? -20.880 4.790 4.545 1.00 35.69 188 SER A CA 1
ATOM 1512 C C . SER A 1 188 ? -21.734 4.841 3.282 1.00 35.69 188 SER A C 1
ATOM 1514 O O . SER A 1 188 ? -22.450 5.817 3.078 1.00 35.69 188 SER A O 1
ATOM 1516 N N . ASN A 1 189 ? -21.608 3.811 2.452 1.00 29.27 189 ASN A N 1
ATOM 1517 C CA . ASN A 1 189 ? -22.634 3.318 1.541 1.00 29.27 189 ASN A CA 1
ATOM 1518 C C . ASN A 1 189 ? -22.699 1.803 1.712 1.00 29.27 189 ASN A C 1
ATOM 1520 O O . ASN A 1 189 ? -21.611 1.185 1.765 1.00 29.27 189 ASN A O 1
#

Mean predicted aligned error: 15.23 Å

Radius of gyration: 37.61 Å; Cα contacts (8 Å, |Δi|>4): 88; chains: 1; bounding box: 84×45×105 Å

Sequence (189 aa):
QISFLRYSVEKALERARLIRENNAYREHLEEQVTKRTVELNEVNRQLENKNIALREILSALEDEKDAVGKSVSNNVEKIVLPLIANLRIRISDEDRKQLDMLENQLLQITSPYNESMGETASQLSPMELRVALHIRQGLSAKEIAQIENISVDTVSTHRRSIRRKLGLTNAKINLMTYLETHLEVPTSN

Secondary structure (DSSP, 8-state):
-HHHHHHHHHHHHHHHHHHHHHHHHHHHHHHHHHHHHHHHHHHHHHHHHHHHHHHHHHHHHHHHHHHHHHHHHHHIIIIIHHHHHHHHTTS-HHHHHHHHHHHHHHHHHHGGGGGGS-HHHHTS-HHHHHHHHHHHTT--HHHHHHHTT--HHHHHHHHHHHHHHTT-TT----HHHHHHHHS------

Solvent-accessible surface area (backbone atoms only — not comparable to full-atom values): 10440 Å² total; per-residue (Å²): 112,72,68,57,54,50,51,52,50,52,54,50,52,51,50,56,49,51,51,51,53,51,48,55,53,47,53,52,50,52,49,50,52,51,55,51,51,54,53,50,52,54,52,49,52,53,49,52,53,50,52,50,54,50,50,54,52,51,51,52,51,52,54,50,50,51,51,52,26,46,50,54,41,49,47,41,63,72,47,50,48,56,51,52,58,60,48,63,77,77,56,55,79,74,55,45,56,55,50,52,51,49,52,50,51,53,51,58,72,37,44,81,39,49,56,64,43,27,77,62,51,77,63,40,51,77,69,42,43,53,54,49,54,43,36,46,74,66,51,48,56,66,56,50,14,63,74,71,72,48,52,51,66,54,46,53,48,42,53,53,52,48,32,53,63,71,67,44,66,93,50,97,65,57,67,39,66,49,36,63,75,50,46,56,64,88,74,92,124

pLDDT: mean 83.42, std 12.94, range [29.27, 97.75]

Foldseek 3Di:
DVVVVVVVVVVVVVVVVVVVVVVVVVVVVVVVCVVVVVVVVVVVVVVVVVVVVVVVVVVVVVVVVLVVLVVLLCCCVVPVVVVLVVVCVPDDPVVNVVSVVVNVVSCVVSVVSVCLQDPLLVLADPVLNLLLVCVLVVDDLVRSCVVVVHDSVVSVVSVVVSCVSVVVVVPPDDSNVCCPVGRDDPDDD